Protein AF-0000000066503582 (afdb_homodimer)

InterPro domains:
  IPR000866 Alkyl hydroperoxide reductase subunit C/ Thiol specific antioxidant [PF00578] (6-127)
  IPR013766 Thioredoxin domain [PS51352] (4-152)
  IPR024706 Peroxiredoxin, AhpC-type [PIRSF000239] (3-151)
  IPR036249 Thioredoxin-like superfamily [SSF52833] (1-150)
  IPR050924 Thiol-specific peroxidase BCP/PrxQ [PTHR42801] (3-153)

Foldseek 3Di:
DDADDFFDQQDWDWFAWLVRDIDIPVVLLVVQAKEKEKEAFFAPDPVVLVVQLVCQVCVVVCVVVRHAYEYEFQDHSVSQVCRCVVNVRPHIYTHPNPCPVCVSNVQDDDVTGHIKIFIAGSNRGTRDIDGPVVVVCVCVVVVVVVVVVVVVVD/DDADDFFDQADWDWFAWLVRDIDIPVVLLVVQAKEKEKEAFDAPDPVVLVVQLVCQVCVVVCVVVRHAYEYEFQDHSVSQVCRCVVNVRPHIYTHPNPCPVCVSNVQDDDVTGHIKIFIAGSNRGTRDIDGPVVVVCVCVVVVVVVVVVVVVVD

Structure (mmCIF, N/CA/C/O backbone):
data_AF-0000000066503582-model_v1
#
loop_
_entity.id
_entity.type
_entity.pdbx_description
1 polymer 'thioredoxin-dependent peroxiredoxin'
#
loop_
_atom_site.group_PDB
_atom_site.id
_atom_site.type_symbol
_atom_site.label_atom_id
_atom_site.label_alt_id
_atom_site.label_comp_id
_atom_site.label_asym_id
_atom_site.label_entity_id
_atom_site.label_seq_id
_atom_site.pdbx_PDB_ins_code
_atom_site.Cartn_x
_atom_site.Cartn_y
_atom_site.Cartn_z
_atom_site.occupancy
_atom_site.B_iso_or_equiv
_atom_site.auth_seq_id
_atom_site.auth_comp_id
_atom_site.auth_asym_id
_atom_site.auth_atom_id
_atom_site.pdbx_PDB_model_num
ATOM 1 N N . MET A 1 1 ? 14.398 3.365 18.125 1 48.94 1 MET A N 1
ATOM 2 C CA . MET A 1 1 ? 13.305 4.219 18.578 1 48.94 1 MET A CA 1
ATOM 3 C C . MET A 1 1 ? 11.992 3.438 18.641 1 48.94 1 MET A C 1
ATOM 5 O O . MET A 1 1 ? 11.797 2.482 17.875 1 48.94 1 MET A O 1
ATOM 9 N N . THR A 1 2 ? 11.266 3.574 19.703 1 62.81 2 THR A N 1
ATOM 10 C CA . THR A 1 2 ? 10.078 2.762 19.938 1 62.81 2 THR A CA 1
ATOM 11 C C . THR A 1 2 ? 9.031 3.018 18.859 1 62.81 2 THR A C 1
ATOM 13 O O . THR A 1 2 ? 8.867 4.152 18.406 1 62.81 2 THR A O 1
ATOM 16 N N . LYS A 1 3 ? 8.438 2.025 18.344 1 85.56 3 LYS A N 1
ATOM 17 C CA . LYS A 1 3 ? 7.359 2.123 17.359 1 85.56 3 LYS A CA 1
ATOM 18 C C . LYS A 1 3 ? 6.156 2.863 17.938 1 85.56 3 LYS A C 1
ATOM 20 O O . LYS A 1 3 ? 5.66 2.518 19.016 1 85.56 3 LYS A O 1
ATOM 25 N N . LEU A 1 4 ? 5.871 3.928 17.359 1 93.75 4 LEU A N 1
ATOM 26 C CA . LEU A 1 4 ? 4.719 4.711 17.797 1 93.75 4 LEU A CA 1
ATOM 27 C C . LEU A 1 4 ? 3.438 3.893 17.688 1 93.75 4 LEU A C 1
ATOM 29 O O . LEU A 1 4 ? 3.256 3.131 16.734 1 93.75 4 LEU A O 1
ATOM 33 N N . LYS A 1 5 ? 2.582 4.012 18.75 1 92.31 5 LYS A N 1
ATOM 34 C CA . LYS A 1 5 ? 1.286 3.34 18.812 1 92.31 5 LYS A CA 1
ATOM 35 C C . LYS A 1 5 ? 0.172 4.324 19.141 1 92.31 5 LYS A C 1
ATOM 37 O O . LYS A 1 5 ? 0.437 5.422 19.641 1 92.31 5 LYS A O 1
ATOM 42 N N . VAL A 1 6 ? -1.017 3.969 18.812 1 94.56 6 VAL A N 1
ATOM 43 C CA . VAL A 1 6 ? -2.168 4.758 19.234 1 94.56 6 VAL A CA 1
ATOM 44 C C . VAL A 1 6 ? -2.143 4.934 20.75 1 94.56 6 VAL A C 1
ATOM 46 O O . VAL A 1 6 ? -1.858 3.986 21.484 1 94.56 6 VAL A O 1
ATOM 49 N N . GLY A 1 7 ? -2.307 6.047 21.125 1 95.25 7 GLY A N 1
ATOM 50 C CA . GLY A 1 7 ? -2.254 6.363 22.547 1 95.25 7 GLY A CA 1
ATOM 51 C C . GLY A 1 7 ? -0.955 7.027 22.953 1 95.25 7 GLY A C 1
ATOM 52 O O . GLY A 1 7 ? -0.878 7.637 24.031 1 95.25 7 GLY A O 1
ATOM 53 N N . ASN A 1 8 ? 0.055 6.906 22.203 1 97.62 8 ASN A N 1
ATOM 54 C CA . ASN A 1 8 ? 1.323 7.57 22.484 1 97.62 8 ASN A CA 1
ATOM 55 C C . ASN A 1 8 ? 1.229 9.078 22.266 1 97.62 8 ASN A C 1
ATOM 57 O O . ASN A 1 8 ? 0.386 9.547 21.5 1 97.62 8 ASN A O 1
ATOM 61 N N . ILE A 1 9 ? 2.09 9.789 22.984 1 97.38 9 ILE A N 1
ATOM 62 C CA . ILE A 1 9 ? 2.295 11.195 22.656 1 97.38 9 ILE A CA 1
ATOM 63 C C . ILE A 1 9 ? 3.057 11.312 21.344 1 97.38 9 ILE A C 1
ATOM 65 O O . ILE A 1 9 ? 4.094 10.672 21.156 1 97.38 9 ILE A O 1
ATOM 69 N N . ALA A 1 10 ? 2.52 12.039 20.422 1 97.62 10 ALA A N 1
ATOM 70 C CA . ALA A 1 10 ? 3.221 12.25 19.156 1 97.62 10 ALA A CA 1
ATOM 71 C C . ALA A 1 10 ? 4.508 13.047 19.375 1 97.62 10 ALA A C 1
ATOM 73 O O . ALA A 1 10 ? 4.516 14.047 20.094 1 97.62 10 ALA A O 1
ATOM 74 N N . PRO A 1 11 ? 5.562 12.617 18.75 1 97.38 11 PRO A N 1
ATOM 75 C CA . PRO A 1 11 ? 6.785 13.422 18.844 1 97.38 11 PRO A CA 1
ATOM 76 C C . PRO A 1 11 ? 6.605 14.836 18.281 1 97.38 11 PRO A C 1
ATOM 78 O O . PRO A 1 11 ? 5.988 15.016 17.234 1 97.38 11 PRO A O 1
ATOM 81 N N . ASP A 1 12 ? 7.137 15.734 19.016 1 96.25 12 ASP A N 1
ATOM 82 C CA . ASP A 1 12 ? 7.109 17.094 18.484 1 96.25 12 ASP A CA 1
ATOM 83 C C . ASP A 1 12 ? 8.023 17.234 17.266 1 96.25 12 ASP A C 1
ATOM 85 O O . ASP A 1 12 ? 9.023 16.516 17.156 1 96.25 12 ASP A O 1
ATOM 89 N N . PHE A 1 13 ? 7.617 18.109 16.359 1 96.19 13 PHE A N 1
ATOM 90 C CA . PHE A 1 13 ? 8.461 18.328 15.18 1 96.19 13 PHE A CA 1
ATOM 91 C C . PHE A 1 13 ? 8.461 19.797 14.781 1 96.19 13 PHE A C 1
ATOM 93 O O . PHE A 1 13 ? 7.617 20.578 15.234 1 96.19 13 PHE A O 1
ATOM 100 N N . GLU A 1 14 ? 9.484 20.156 14.125 1 95.56 14 GLU A N 1
ATOM 101 C CA . GLU A 1 14 ? 9.633 21.438 13.438 1 95.56 14 GLU A CA 1
ATOM 102 C C . GLU A 1 14 ? 10.18 21.25 12.023 1 95.56 14 GLU A C 1
ATOM 104 O O . GLU A 1 14 ? 11.18 20.547 11.828 1 95.56 14 GLU A O 1
ATOM 109 N N . ALA A 1 15 ? 9.453 21.828 11.023 1 96.06 15 ALA A N 1
ATOM 110 C CA . ALA A 1 15 ? 9.883 21.703 9.633 1 96.06 15 ALA A CA 1
ATOM 111 C C . ALA A 1 15 ? 9.383 22.875 8.797 1 96.06 15 ALA A C 1
ATOM 113 O O . ALA A 1 15 ? 8.406 23.531 9.164 1 96.06 15 ALA A O 1
ATOM 114 N N . LYS A 1 16 ? 10.102 23.125 7.742 1 96 16 LYS A N 1
ATOM 115 C CA . LYS A 1 16 ? 9.664 24.156 6.816 1 96 16 LYS A CA 1
ATOM 116 C C . LYS A 1 16 ? 8.688 23.609 5.781 1 96 16 LYS A C 1
ATOM 118 O O . LYS A 1 16 ? 8.859 22.484 5.305 1 96 16 LYS A O 1
ATOM 123 N N . ASN A 1 17 ? 7.625 24.422 5.52 1 96.44 17 ASN A N 1
ATOM 124 C CA . ASN A 1 17 ? 6.82 24.062 4.359 1 96.44 17 ASN A CA 1
ATOM 125 C C . ASN A 1 17 ? 7.379 24.672 3.076 1 96.44 17 ASN A C 1
ATOM 127 O O . ASN A 1 17 ? 8.445 25.297 3.092 1 96.44 17 ASN A O 1
ATOM 131 N N . TYR A 1 18 ? 6.703 24.406 2.014 1 93.56 18 TYR A N 1
ATOM 132 C CA . TYR A 1 18 ? 7.219 24.766 0.699 1 93.56 18 TYR A CA 1
ATOM 133 C C . TYR A 1 18 ? 7.219 26.281 0.514 1 93.56 18 TYR A C 1
ATOM 135 O O . TYR A 1 18 ? 7.832 26.797 -0.424 1 93.56 18 TYR A O 1
ATOM 143 N N . LEU A 1 19 ? 6.625 27.031 1.418 1 93.94 19 LEU A N 1
ATOM 144 C CA . LEU A 1 19 ? 6.617 28.5 1.386 1 93.94 19 LEU A CA 1
ATOM 145 C C . LEU A 1 19 ? 7.703 29.062 2.295 1 93.94 19 LEU A C 1
ATOM 147 O O . LEU A 1 19 ? 7.832 30.281 2.424 1 93.94 19 LEU A O 1
ATOM 151 N N . GLY A 1 20 ? 8.391 28.203 2.932 1 93.75 20 GLY A N 1
ATOM 152 C CA . GLY A 1 20 ? 9.461 28.641 3.816 1 93.75 20 GLY A CA 1
ATOM 153 C C . GLY A 1 20 ? 8.992 28.922 5.23 1 93.75 20 GLY A C 1
ATOM 154 O O . GLY A 1 20 ? 9.766 29.375 6.066 1 93.75 20 GLY A O 1
ATOM 155 N N . GLN A 1 21 ? 7.785 28.703 5.496 1 95.81 21 GLN A N 1
ATOM 156 C CA . GLN A 1 21 ? 7.234 28.906 6.828 1 95.81 21 GLN A CA 1
ATOM 157 C C . GLN A 1 21 ? 7.543 27.734 7.746 1 95.81 21 GLN A C 1
ATOM 159 O O . GLN A 1 21 ? 7.504 26.578 7.316 1 95.81 21 GLN A O 1
ATOM 164 N N . THR A 1 22 ? 7.867 28.031 9 1 96.75 22 THR A N 1
ATOM 165 C CA . THR A 1 22 ? 8.109 27 10 1 96.75 22 THR A CA 1
ATOM 166 C C . THR A 1 22 ? 6.789 26.438 10.531 1 96.75 22 THR A C 1
ATOM 168 O O . THR A 1 22 ? 5.906 27.203 10.93 1 96.75 22 THR A O 1
ATOM 171 N N . VAL A 1 23 ? 6.621 25.188 10.453 1 97.06 23 VAL A N 1
ATOM 172 C CA . VAL A 1 23 ? 5.449 24.5 10.977 1 97.06 23 VAL A CA 1
ATOM 173 C C . VAL A 1 23 ? 5.863 23.578 12.133 1 97.06 23 VAL A C 1
ATOM 175 O O . VAL A 1 23 ? 6.879 22.891 12.047 1 97.06 23 VAL A O 1
ATOM 178 N N . THR A 1 24 ? 5.113 23.594 13.258 1 97.69 24 THR A N 1
ATOM 179 C CA . THR 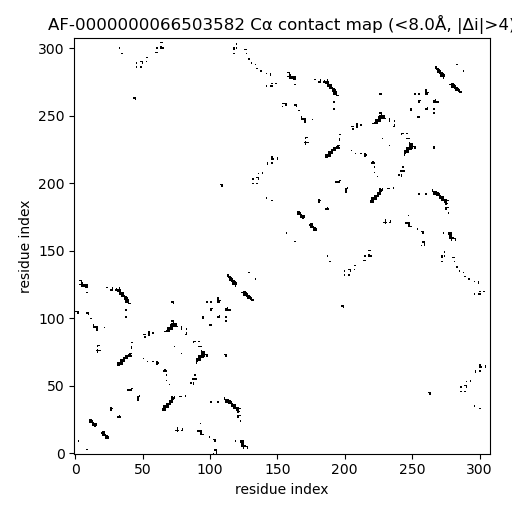A 1 24 ? 5.379 22.766 14.422 1 97.69 24 THR A CA 1
ATOM 180 C C . THR A 1 24 ? 4.102 22.062 14.898 1 97.69 24 THR A C 1
ATOM 182 O O . THR A 1 24 ? 3 22.578 14.688 1 97.69 24 THR A O 1
ATOM 185 N N . LEU A 1 25 ? 4.289 20.906 15.523 1 97.94 25 LEU A N 1
ATOM 186 C CA . LEU A 1 25 ? 3.133 20.25 16.141 1 97.94 25 LEU A CA 1
ATOM 187 C C . LEU A 1 25 ? 2.535 21.125 17.234 1 97.94 25 LEU A C 1
ATOM 189 O O . LEU A 1 25 ? 1.318 21.141 17.422 1 97.94 25 LEU A O 1
ATOM 193 N N . LYS A 1 26 ? 3.354 21.797 17.922 1 97.19 26 LYS A N 1
ATOM 194 C CA . LYS A 1 26 ? 2.957 22.641 19.047 1 97.19 26 LYS A CA 1
ATOM 195 C C . LYS A 1 26 ? 1.907 23.672 18.625 1 97.19 26 LYS A C 1
ATOM 197 O O . LYS A 1 26 ? 0.982 23.969 19.375 1 97.19 26 LYS A O 1
ATOM 202 N N . GLU A 1 27 ? 2.061 24.234 17.484 1 97.06 27 GLU A N 1
ATOM 203 C CA . GLU A 1 27 ? 1.124 25.25 17 1 97.06 27 GLU A CA 1
ATOM 204 C C . GLU A 1 27 ? -0.29 24.688 16.906 1 97.06 27 GLU A C 1
ATOM 206 O O . GLU A 1 27 ? -1.265 25.391 17.188 1 97.06 27 GLU A O 1
ATOM 211 N N . PHE A 1 28 ? -0.415 23.469 16.531 1 97.19 28 PHE A N 1
ATOM 212 C CA . PHE A 1 28 ? -1.728 22.844 16.375 1 97.19 28 PHE A CA 1
ATOM 213 C C . PHE A 1 28 ? -2.305 22.484 17.75 1 97.19 28 PHE A C 1
ATOM 215 O O . PHE A 1 28 ? -3.512 22.609 17.969 1 97.19 28 PHE A O 1
ATOM 222 N N . LYS A 1 29 ? -1.463 22.094 18.625 1 96.19 29 LYS A N 1
ATOM 223 C CA . LYS A 1 29 ? -1.907 21.828 20 1 96.19 29 LYS A CA 1
ATOM 224 C C . LYS A 1 29 ? -2.463 23.078 20.656 1 96.19 29 LYS A C 1
ATOM 226 O O . LYS A 1 29 ? -3.504 23.047 21.312 1 96.19 29 LYS A O 1
ATOM 231 N N . GLU A 1 30 ? -1.771 24.078 20.438 1 96.44 30 GLU A N 1
ATOM 232 C CA . GLU A 1 30 ? -2.186 25.359 21.016 1 96.44 30 GLU A CA 1
ATOM 233 C C . GLU A 1 30 ? -3.533 25.797 20.453 1 96.44 30 GLU A C 1
ATOM 235 O O . GLU A 1 30 ? -4.32 26.438 21.156 1 96.44 30 GLU A O 1
ATOM 240 N N . LYS A 1 31 ? -3.791 25.453 19.266 1 96.75 31 LYS A N 1
ATOM 241 C CA . LYS A 1 31 ? -5.055 25.797 18.625 1 96.75 31 LYS A CA 1
ATOM 242 C C . LYS A 1 31 ? -6.109 24.719 18.875 1 96.75 31 LYS A C 1
ATOM 244 O O . LYS A 1 31 ? -7.223 24.812 18.344 1 96.75 31 LYS A O 1
ATOM 249 N N . SER A 1 32 ? -5.738 23.703 19.609 1 96.06 32 SER A N 1
ATOM 250 C CA . SER A 1 32 ? -6.613 22.547 19.844 1 96.06 32 SER A CA 1
ATOM 251 C C . SER A 1 32 ? -7.121 21.984 18.516 1 96.06 32 SER A C 1
ATOM 253 O O . SER A 1 32 ? -8.312 21.703 18.375 1 96.06 32 SER A O 1
ATOM 255 N N . GLN A 1 33 ? -6.238 21.875 17.609 1 97 33 GLN A N 1
ATOM 256 C CA . GLN A 1 33 ? -6.574 21.406 16.281 1 97 33 GLN A CA 1
ATOM 257 C C . GLN A 1 33 ? -5.941 20.047 15.984 1 97 33 GLN A C 1
ATOM 259 O O . GLN A 1 33 ? -4.715 19.922 15.953 1 97 33 GLN A O 1
ATOM 264 N N . PRO A 1 34 ? -6.77 19 15.789 1 97.88 34 PRO A N 1
ATOM 265 C CA . PRO A 1 34 ? -6.199 17.719 15.328 1 97.88 34 PRO A CA 1
ATOM 266 C C . PRO A 1 34 ? -5.539 17.828 13.953 1 97.88 34 PRO A C 1
ATOM 268 O O . PRO A 1 34 ? -5.887 18.719 13.172 1 97.88 34 PRO A O 1
ATOM 271 N N . ILE A 1 35 ? -4.609 16.891 13.75 1 98.12 35 ILE A N 1
ATOM 272 C CA . ILE A 1 35 ? -3.994 16.922 12.43 1 98.12 35 ILE A CA 1
ATOM 273 C C . ILE A 1 35 ? -3.895 15.508 11.875 1 98.12 35 ILE A C 1
ATOM 275 O O . ILE A 1 35 ? -3.803 14.547 12.633 1 98.12 35 ILE A O 1
ATOM 279 N N . VAL A 1 36 ? -4.031 15.406 10.602 1 98.5 36 VAL A N 1
ATOM 280 C CA . VAL A 1 36 ? -3.619 14.242 9.828 1 98.5 36 VAL A CA 1
ATOM 281 C C . VAL A 1 36 ? -2.244 14.484 9.211 1 98.5 36 VAL A C 1
ATOM 283 O O . VAL A 1 36 ? -2.084 15.367 8.367 1 98.5 36 VAL A O 1
ATOM 286 N N . LEU A 1 37 ? -1.278 13.766 9.711 1 98.5 37 LEU A N 1
ATOM 287 C CA . LEU A 1 37 ? 0.103 13.844 9.25 1 98.5 37 LEU A CA 1
ATOM 288 C C . LEU A 1 37 ? 0.464 12.625 8.406 1 98.5 37 LEU A C 1
ATOM 290 O O . LEU A 1 37 ? 0.629 11.531 8.938 1 98.5 37 LEU A O 1
ATOM 294 N N . TYR A 1 38 ? 0.578 12.867 7.094 1 97.44 38 TYR A N 1
ATOM 295 C CA . TYR A 1 38 ? 0.829 11.688 6.266 1 97.44 38 TYR A CA 1
ATOM 296 C C . TYR A 1 38 ? 2.182 11.789 5.57 1 97.44 38 TYR A C 1
ATOM 298 O O . TYR A 1 38 ? 2.518 12.828 5 1 97.44 38 TYR A O 1
ATOM 306 N N . PHE A 1 39 ? 2.943 10.75 5.703 1 95.44 39 PHE A N 1
ATOM 307 C CA . PHE A 1 39 ? 4.246 10.602 5.062 1 95.44 39 PHE A CA 1
ATOM 308 C C . PHE A 1 39 ? 4.121 9.836 3.748 1 95.44 39 PHE A C 1
ATOM 310 O O . PHE A 1 39 ? 3.393 8.852 3.666 1 95.44 39 PHE A O 1
ATOM 317 N N . TYR A 1 40 ? 4.789 10.352 2.734 1 91.81 40 TYR A N 1
ATOM 318 C CA . TYR A 1 40 ? 4.781 9.688 1.436 1 91.81 40 TYR A CA 1
ATOM 319 C C . TYR A 1 40 ? 6.133 9.812 0.749 1 91.81 40 TYR A C 1
ATOM 321 O O . TYR A 1 40 ? 6.902 10.734 1.041 1 91.81 40 TYR A O 1
ATOM 329 N N . PRO A 1 41 ? 6.445 8.961 -0.215 1 89.12 41 PRO A N 1
ATOM 330 C CA . PRO A 1 41 ? 7.816 8.867 -0.715 1 89.12 41 PRO A CA 1
ATOM 331 C C . PRO A 1 41 ? 8.203 10.039 -1.61 1 89.12 41 PRO A C 1
ATOM 333 O O . PRO A 1 41 ? 9.297 10.602 -1.468 1 89.12 41 PRO A O 1
ATOM 336 N N . LYS A 1 42 ? 7.309 10.383 -2.52 1 90.56 42 LYS A N 1
ATOM 337 C CA . LYS A 1 42 ? 7.812 11.266 -3.57 1 90.56 42 LYS A CA 1
ATOM 338 C C . LYS A 1 42 ? 6.672 12.016 -4.25 1 90.56 42 LYS A C 1
ATOM 340 O O . LYS A 1 42 ? 5.648 11.422 -4.594 1 90.56 42 LYS A O 1
ATOM 345 N N . ASP A 1 43 ? 6.984 13.25 -4.523 1 93.62 43 ASP A N 1
ATOM 346 C CA . ASP A 1 43 ? 6.059 14.055 -5.316 1 93.62 43 ASP A CA 1
ATOM 347 C C . ASP A 1 43 ? 5.934 13.5 -6.734 1 93.62 43 ASP A C 1
ATOM 349 O O . ASP A 1 43 ? 6.891 12.945 -7.281 1 93.62 43 ASP A O 1
ATOM 353 N N . ASN A 1 44 ? 4.668 13.625 -7.273 1 90.44 44 ASN A N 1
ATOM 354 C CA . ASN A 1 44 ? 4.367 13.359 -8.672 1 90.44 44 ASN A CA 1
ATOM 355 C C . ASN A 1 44 ? 4.508 11.875 -9 1 90.44 44 ASN A C 1
ATOM 357 O O . ASN A 1 44 ? 4.551 11.492 -10.172 1 90.44 44 ASN A O 1
ATOM 361 N N . SER A 1 45 ? 4.699 11.094 -7.906 1 81.75 45 SER A N 1
ATOM 362 C CA . SER A 1 45 ? 4.543 9.664 -8.133 1 81.75 45 SER A CA 1
ATOM 363 C C . SER A 1 45 ? 3.072 9.266 -8.172 1 81.75 45 SER A C 1
ATOM 365 O O . SER A 1 45 ? 2.236 9.883 -7.512 1 81.75 45 SER A O 1
ATOM 367 N N . PRO A 1 46 ? 2.779 8.281 -8.969 1 81.88 46 PRO A N 1
ATOM 368 C CA . PRO A 1 46 ? 1.371 7.977 -9.234 1 81.88 46 PRO A CA 1
ATOM 369 C C . PRO A 1 46 ? 0.575 7.711 -7.957 1 81.88 46 PRO A C 1
ATOM 371 O O . PRO A 1 46 ? -0.494 8.297 -7.758 1 81.88 46 PRO A O 1
ATOM 374 N N . VAL A 1 47 ? 1.063 6.883 -7.066 1 81.81 47 VAL A N 1
ATOM 375 C CA . VAL A 1 47 ? 0.323 6.5 -5.867 1 81.81 47 VAL A CA 1
ATOM 376 C C . VAL A 1 47 ? 0.264 7.676 -4.895 1 81.81 47 VAL A C 1
ATOM 378 O O . VAL A 1 47 ? -0.776 7.934 -4.285 1 81.81 47 VAL A O 1
ATOM 381 N N . CYS A 1 48 ? 1.386 8.383 -4.812 1 89.88 48 CYS A N 1
ATOM 382 C CA . CYS A 1 48 ? 1.418 9.531 -3.918 1 89.88 48 CYS A CA 1
ATOM 383 C C . CYS A 1 48 ? 0.48 10.633 -4.41 1 89.88 48 CYS A C 1
ATOM 385 O O . CYS A 1 48 ? -0.153 11.32 -3.605 1 89.88 48 CYS A O 1
ATOM 387 N N . THR A 1 49 ? 0.46 10.781 -5.727 1 91.38 49 THR A N 1
ATOM 388 C CA . THR A 1 49 ? -0.457 11.734 -6.332 1 91.38 49 THR A CA 1
ATOM 389 C C . THR A 1 49 ? -1.905 11.367 -6.031 1 91.38 49 THR A C 1
ATOM 391 O O . THR A 1 49 ? -2.689 12.211 -5.598 1 91.38 49 THR A O 1
ATOM 394 N N . LYS A 1 50 ? -2.211 10.148 -6.164 1 88 50 LYS A N 1
ATOM 395 C CA . LYS A 1 50 ? -3.574 9.695 -5.898 1 88 50 LYS A CA 1
ATOM 396 C C . LYS A 1 50 ? -3.953 9.914 -4.438 1 88 50 LYS A C 1
ATOM 398 O O . LYS A 1 50 ? -5.066 10.352 -4.137 1 88 50 LYS A O 1
ATOM 403 N N . GLU A 1 51 ? -3.053 9.562 -3.59 1 92.19 51 GLU A N 1
ATOM 404 C CA . GLU A 1 51 ? -3.275 9.75 -2.16 1 92.19 51 GLU A CA 1
ATOM 405 C C . GLU A 1 51 ? -3.516 11.227 -1.833 1 92.19 51 GLU A C 1
ATOM 407 O O . GLU A 1 51 ? -4.5 11.57 -1.174 1 92.19 51 GLU A O 1
ATOM 412 N N . SER A 1 52 ? -2.645 12.078 -2.312 1 96.38 52 SER A N 1
ATOM 413 C CA . SER A 1 52 ? -2.758 13.508 -2.039 1 96.38 52 SER A CA 1
ATOM 414 C C . SER A 1 52 ? -4.039 14.086 -2.633 1 96.38 52 SER A C 1
ATOM 416 O O . SER A 1 52 ? -4.699 14.922 -2.008 1 96.38 52 SER A O 1
ATOM 418 N N . CYS A 1 53 ? -4.418 13.602 -3.771 1 96.12 53 CYS A N 1
ATOM 419 C CA . CYS A 1 53 ? -5.645 14.078 -4.402 1 96.12 53 CYS A CA 1
ATOM 420 C C . CYS A 1 53 ? -6.871 13.602 -3.637 1 96.12 53 CYS A C 1
ATOM 422 O O . CYS A 1 53 ? -7.875 14.312 -3.559 1 96.12 53 CYS A O 1
ATOM 424 N N . GLU A 1 54 ? -6.793 12.438 -3.105 1 94.31 54 GLU A N 1
ATOM 425 C CA . GLU A 1 54 ? -7.898 11.969 -2.275 1 94.31 54 GLU A CA 1
ATOM 426 C C . GLU A 1 54 ? -8.055 12.828 -1.024 1 94.31 54 GLU A C 1
ATOM 428 O O . GLU A 1 54 ? -9.172 13.141 -0.611 1 94.31 54 GLU A O 1
ATOM 433 N N . PHE A 1 55 ? -6.914 13.172 -0.359 1 97.06 55 PHE A N 1
ATOM 434 C CA . PHE A 1 55 ? -6.969 14.117 0.745 1 97.06 55 PHE A CA 1
ATOM 435 C C . PHE A 1 55 ? -7.559 15.445 0.286 1 97.06 55 PHE A C 1
ATOM 437 O O . PHE A 1 55 ? -8.367 16.047 0.994 1 97.06 55 PHE A O 1
ATOM 444 N N . ARG A 1 56 ? -7.109 15.906 -0.905 1 97.19 56 ARG A N 1
ATOM 445 C CA . ARG A 1 56 ? -7.648 17.141 -1.475 1 97.19 56 ARG A CA 1
ATOM 446 C C . ARG A 1 56 ? -9.164 17.047 -1.632 1 97.19 56 ARG A C 1
ATOM 448 O O . ARG A 1 56 ? -9.891 17.953 -1.21 1 97.19 56 ARG A O 1
ATOM 455 N N . ASP A 1 57 ? -9.648 15.953 -2.186 1 97.44 57 ASP A N 1
ATOM 456 C CA . ASP A 1 57 ? -11.055 15.789 -2.529 1 97.44 57 ASP A CA 1
ATOM 457 C C . ASP A 1 57 ? -11.922 15.734 -1.274 1 97.44 57 ASP A C 1
ATOM 459 O O . ASP A 1 57 ? -13.109 16.047 -1.322 1 97.44 57 ASP A O 1
ATOM 463 N N . LYS A 1 58 ? -11.336 15.438 -0.13 1 96.5 58 LYS A N 1
ATOM 464 C CA . LYS A 1 58 ? -12.078 15.328 1.119 1 96.5 58 LYS A CA 1
ATOM 465 C C . LYS A 1 58 ? -11.656 16.406 2.111 1 96.5 58 LYS A C 1
ATOM 467 O O . LYS A 1 58 ? -12.039 16.375 3.281 1 96.5 58 LYS A O 1
ATOM 472 N N . TYR A 1 59 ? -10.891 17.297 1.672 1 97.88 59 TYR A N 1
ATOM 473 C CA . TYR A 1 59 ? -10.258 18.266 2.555 1 97.88 59 TYR A CA 1
ATOM 474 C C . TYR A 1 59 ? -11.305 19.078 3.324 1 97.88 59 TYR A C 1
ATOM 476 O O . TYR A 1 59 ? -11.148 19.328 4.52 1 97.88 59 TYR A O 1
ATOM 484 N N . GLN A 1 60 ? -12.344 19.484 2.656 1 97.38 60 GLN A N 1
ATOM 485 C CA . GLN A 1 60 ? -13.375 20.297 3.301 1 97.38 60 GLN A CA 1
ATOM 486 C C . GLN A 1 60 ? -14.008 19.562 4.473 1 97.38 60 GLN A C 1
ATOM 488 O O . GLN A 1 60 ? -14.359 20.172 5.484 1 97.38 60 GLN A O 1
ATOM 493 N N . LYS A 1 61 ? -14.141 18.266 4.344 1 96.44 61 LYS A N 1
ATOM 494 C CA . LYS A 1 61 ? -14.695 17.469 5.441 1 96.44 61 LYS A CA 1
ATOM 495 C C . LYS A 1 61 ? -13.75 17.469 6.641 1 96.44 61 LYS A C 1
ATOM 497 O O . LYS A 1 61 ? -14.195 17.5 7.789 1 96.44 61 LYS A O 1
ATOM 502 N N . PHE A 1 62 ? -12.461 17.375 6.391 1 96.94 62 PHE A N 1
ATOM 503 C CA . PHE A 1 62 ? -11.477 17.438 7.469 1 96.94 62 PHE A CA 1
ATOM 504 C C . PHE A 1 62 ? -11.539 18.781 8.172 1 96.94 62 PHE A C 1
ATOM 506 O O . PHE A 1 62 ? -11.531 18.859 9.406 1 96.94 62 PHE A O 1
ATOM 513 N N . ILE A 1 63 ? -11.68 19.859 7.367 1 97.12 63 ILE A N 1
ATOM 514 C CA . ILE A 1 63 ? -11.727 21.203 7.91 1 97.12 63 ILE A CA 1
ATOM 515 C C . ILE A 1 63 ? -13.008 21.375 8.734 1 97.12 63 ILE A C 1
ATOM 517 O O . ILE A 1 63 ? -12.969 21.938 9.836 1 97.12 63 ILE A O 1
ATOM 521 N N . GLU A 1 64 ? -14.07 20.875 8.203 1 96.56 64 GLU A N 1
ATOM 522 C CA . GLU A 1 64 ? -15.344 20.984 8.914 1 96.56 64 GLU A CA 1
AT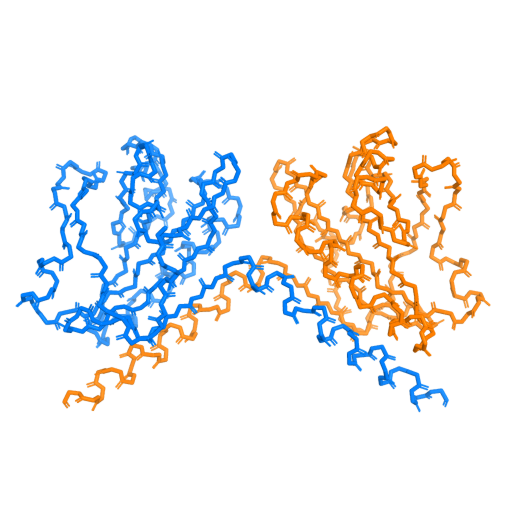OM 523 C C . GLU A 1 64 ? -15.312 20.219 10.234 1 96.56 64 GLU A C 1
ATOM 525 O O . GLU A 1 64 ? -15.961 20.609 11.203 1 96.56 64 GLU A O 1
ATOM 530 N N . ALA A 1 65 ? -14.523 19.25 10.258 1 95.06 65 ALA A N 1
ATOM 531 C CA . ALA A 1 65 ? -14.391 18.453 11.477 1 95.06 65 ALA A CA 1
ATOM 532 C C . ALA A 1 65 ? -13.344 19.047 12.406 1 95.06 65 ALA A C 1
ATOM 534 O O . ALA A 1 65 ? -13.133 18.547 13.516 1 95.06 65 ALA A O 1
ATOM 535 N N . GLY A 1 66 ? -12.664 20.047 11.938 1 96.12 66 GLY A N 1
ATOM 536 C CA . GLY A 1 66 ? -11.758 20.797 12.789 1 96.12 66 GLY A CA 1
ATOM 537 C C . GLY A 1 66 ? -10.312 20.359 12.648 1 96.12 66 GLY A C 1
ATOM 538 O O . GLY A 1 66 ? -9.477 20.703 13.484 1 96.12 66 GLY A O 1
ATOM 539 N N . ALA A 1 67 ? -9.992 19.594 11.672 1 97.88 67 ALA A N 1
ATOM 540 C CA . ALA A 1 67 ? -8.648 19.031 11.547 1 97.88 67 ALA A CA 1
ATOM 541 C C . ALA A 1 67 ? -7.895 19.672 10.375 1 97.88 67 ALA A C 1
ATOM 543 O O . ALA A 1 67 ? -8.516 20.156 9.43 1 97.88 67 ALA A O 1
ATOM 544 N N . GLU A 1 68 ? -6.609 19.656 10.469 1 97.94 68 GLU A N 1
ATOM 545 C CA . GLU A 1 68 ? -5.734 20.016 9.352 1 97.94 68 GLU A CA 1
ATOM 546 C C . GLU A 1 68 ? -5.094 18.766 8.742 1 97.94 68 GLU A C 1
ATOM 548 O O . GLU A 1 68 ? -4.934 17.75 9.422 1 97.94 68 GLU A O 1
ATOM 553 N N . VAL A 1 69 ? -4.766 18.844 7.496 1 98.5 69 VAL A N 1
ATOM 554 C CA . VAL A 1 69 ? -4.035 17.797 6.785 1 98.5 69 VAL A CA 1
ATOM 555 C C . VAL A 1 69 ? -2.654 18.312 6.383 1 98.5 69 VAL A C 1
ATOM 557 O O . VAL A 1 69 ? -2.529 19.422 5.844 1 98.5 69 VAL A O 1
ATOM 560 N N . ILE A 1 70 ? -1.624 17.5 6.703 1 98.56 70 ILE A N 1
ATOM 561 C CA . ILE A 1 70 ? -0.247 17.891 6.41 1 98.56 70 ILE A CA 1
ATOM 562 C C . ILE A 1 70 ? 0.487 16.719 5.762 1 98.56 70 ILE A C 1
ATOM 564 O O . ILE A 1 70 ? 0.552 15.625 6.328 1 98.56 70 ILE A O 1
ATOM 568 N N . GLY A 1 71 ? 1.084 17.016 4.59 1 98.19 71 GLY A N 1
ATOM 569 C CA . GLY A 1 71 ? 1.915 16 3.949 1 98.19 71 GLY A CA 1
ATOM 570 C C . GLY A 1 71 ? 3.396 16.188 4.215 1 98.19 71 GLY A C 1
ATOM 571 O O . GLY A 1 71 ? 3.859 17.328 4.391 1 98.19 71 GLY A O 1
ATOM 572 N N . VAL A 1 72 ? 4.098 15.047 4.246 1 97.62 72 VAL A N 1
ATOM 573 C CA . VAL A 1 72 ? 5.531 15.094 4.508 1 97.62 72 VAL A CA 1
ATOM 574 C C . VAL A 1 72 ? 6.266 14.188 3.518 1 97.62 72 VAL A C 1
ATOM 576 O O . VAL A 1 72 ? 5.918 13.016 3.363 1 97.62 72 VAL A O 1
ATOM 579 N N . SER A 1 73 ? 7.207 14.719 2.844 1 95.81 73 SER A N 1
ATOM 580 C CA . SER A 1 73 ? 8.164 13.922 2.086 1 95.81 73 SER A CA 1
ATOM 581 C C . SER A 1 73 ? 9.547 14.57 2.08 1 95.81 73 SER A C 1
ATOM 583 O O . SER A 1 73 ? 9.719 15.688 2.576 1 95.81 73 SER A O 1
ATOM 585 N N . SER A 1 74 ? 10.516 13.844 1.518 1 94 74 SER A N 1
ATOM 586 C CA . SER A 1 74 ? 11.883 14.352 1.505 1 94 74 SER A CA 1
ATOM 587 C C . SER A 1 74 ? 12.109 15.305 0.339 1 94 74 SER A C 1
ATOM 589 O O . SER A 1 74 ? 13.195 15.867 0.186 1 94 74 SER A O 1
ATOM 591 N N . ASP A 1 75 ? 11.094 15.531 -0.456 1 94.56 75 ASP A N 1
ATOM 592 C CA . ASP A 1 75 ? 11.211 16.422 -1.611 1 94.56 75 ASP A CA 1
ATOM 593 C C . ASP A 1 75 ? 11.516 17.844 -1.177 1 94.56 75 ASP A C 1
ATOM 595 O O . ASP A 1 75 ? 11.242 18.234 -0.038 1 94.56 75 ASP A O 1
ATOM 599 N N . GLY A 1 76 ? 12.133 18.609 -2.064 1 95.19 76 GLY A N 1
ATOM 600 C CA . GLY A 1 76 ? 12.477 19.984 -1.771 1 95.19 76 GLY A CA 1
ATOM 601 C C . GLY A 1 76 ? 11.312 20.938 -1.954 1 95.19 76 GLY A C 1
ATOM 602 O O . GLY A 1 76 ? 10.234 20.531 -2.389 1 95.19 76 GLY A O 1
ATOM 603 N N . GLU A 1 77 ? 11.578 22.172 -1.605 1 95.69 77 GLU A N 1
ATOM 604 C CA . GLU A 1 77 ? 10.547 23.203 -1.649 1 95.69 77 GLU A CA 1
ATOM 605 C C . GLU A 1 77 ? 10.008 23.375 -3.062 1 95.69 77 GLU A C 1
ATOM 607 O O . GLU A 1 77 ? 8.797 23.5 -3.256 1 95.69 77 GLU A O 1
ATOM 612 N N . ASP A 1 78 ? 10.883 23.375 -4.023 1 96.19 78 ASP A N 1
ATOM 613 C CA . ASP A 1 78 ? 10.453 23.578 -5.402 1 96.19 78 ASP A CA 1
ATOM 614 C C . ASP A 1 78 ? 9.555 22.438 -5.867 1 96.19 78 ASP A C 1
ATOM 616 O O . ASP A 1 78 ? 8.555 22.656 -6.559 1 96.19 78 ASP A O 1
ATOM 620 N N . SER A 1 79 ? 9.914 21.266 -5.531 1 97.19 79 SER A N 1
ATOM 621 C CA . SER A 1 79 ? 9.109 20.094 -5.895 1 97.19 79 SER A CA 1
ATOM 622 C C . SER A 1 79 ? 7.73 20.156 -5.242 1 97.19 79 SER A C 1
ATOM 624 O O . SER A 1 79 ? 6.715 19.938 -5.902 1 97.19 79 SER A O 1
ATOM 626 N N . HIS A 1 80 ? 7.695 20.5 -3.973 1 98.12 80 HIS A N 1
ATOM 627 C CA . HIS A 1 80 ? 6.43 20.641 -3.266 1 98.12 80 HIS A CA 1
ATOM 628 C C . HIS A 1 80 ? 5.551 21.719 -3.908 1 98.12 80 HIS A C 1
ATOM 630 O O . HIS A 1 80 ? 4.352 21.5 -4.098 1 98.12 80 HIS A O 1
ATOM 636 N N . LYS A 1 81 ? 6.168 22.844 -4.207 1 97.12 81 LYS A N 1
ATOM 637 C CA . LYS A 1 81 ? 5.414 23.922 -4.84 1 97.12 81 LYS A CA 1
ATOM 638 C C . LYS A 1 81 ? 4.781 23.453 -6.148 1 97.12 81 LYS A C 1
ATOM 640 O O . LYS A 1 81 ? 3.607 23.734 -6.41 1 97.12 81 LYS A O 1
ATOM 645 N N . SER A 1 82 ? 5.547 22.797 -6.922 1 97.88 82 SER A N 1
ATOM 646 C CA . SER A 1 82 ? 5.062 22.266 -8.195 1 97.88 82 SER A CA 1
ATOM 647 C C . SER A 1 82 ? 3.941 21.25 -7.98 1 97.88 82 SER A C 1
ATOM 649 O O . SER A 1 82 ? 2.93 21.281 -8.68 1 97.88 82 SER A O 1
ATOM 651 N N . PHE A 1 83 ? 4.125 20.359 -7.082 1 98.12 83 PHE A N 1
ATOM 652 C CA . PHE A 1 83 ? 3.15 19.312 -6.773 1 98.12 83 PHE A CA 1
ATOM 653 C C . PHE A 1 83 ? 1.84 19.938 -6.289 1 98.12 83 PHE A C 1
ATOM 655 O O . PHE A 1 83 ? 0.766 19.578 -6.781 1 98.12 83 PHE A O 1
ATOM 662 N N . VAL A 1 84 ? 1.906 20.906 -5.379 1 98.31 84 VAL A N 1
ATOM 663 C CA . VAL A 1 84 ? 0.748 21.609 -4.82 1 98.31 84 VAL A CA 1
ATOM 664 C C . VAL A 1 84 ? 0.007 22.344 -5.926 1 98.31 84 VAL A C 1
ATOM 666 O O . VAL A 1 84 ? -1.219 22.266 -6.027 1 98.31 84 VAL A O 1
ATOM 669 N N . SER A 1 85 ? 0.766 23.062 -6.738 1 97.88 85 SER A N 1
ATOM 670 C CA . SER A 1 85 ? 0.172 23.844 -7.816 1 97.88 85 SER A CA 1
ATOM 671 C C . SER A 1 85 ? -0.47 22.938 -8.867 1 97.88 85 SER A C 1
ATOM 673 O O . SER A 1 85 ? -1.605 23.188 -9.281 1 97.88 85 SER A O 1
ATOM 675 N N . LYS A 1 86 ? 0.206 21.969 -9.227 1 98.06 86 LYS A N 1
ATOM 676 C CA . LYS A 1 86 ? -0.237 21.078 -10.297 1 98.06 86 LYS A CA 1
ATOM 677 C C . LYS A 1 86 ? -1.563 20.406 -9.938 1 98.06 86 LYS A C 1
ATOM 679 O O . LYS A 1 86 ? -2.42 20.219 -10.805 1 98.06 86 LYS A O 1
ATOM 684 N N . TYR A 1 87 ? -1.702 20.094 -8.695 1 98.19 87 TYR A N 1
ATOM 685 C CA . TYR A 1 87 ? -2.875 19.312 -8.32 1 98.19 87 TYR A CA 1
ATOM 686 C C . TYR A 1 87 ? -3.793 20.109 -7.402 1 98.19 87 TYR A C 1
ATOM 688 O O . TYR A 1 87 ? -4.738 19.562 -6.832 1 98.19 87 TYR A O 1
ATOM 696 N N . SER A 1 88 ? -3.516 21.406 -7.234 1 98.44 88 SER A N 1
ATOM 697 C CA . SER A 1 88 ? -4.34 22.312 -6.441 1 98.44 88 SER A CA 1
ATOM 698 C C . SER A 1 88 ? -4.578 21.75 -5.039 1 98.44 88 SER A C 1
ATOM 700 O O . SER A 1 88 ? -5.719 21.688 -4.582 1 98.44 88 SER A O 1
ATOM 702 N N . LEU A 1 89 ? -3.531 21.328 -4.414 1 98.44 89 LEU A N 1
ATOM 703 C CA . LEU A 1 89 ? -3.664 20.812 -3.055 1 98.44 89 LEU A CA 1
ATOM 704 C C . LEU A 1 89 ? -3.93 21.953 -2.07 1 98.44 89 LEU A C 1
ATOM 706 O O . LEU A 1 89 ? -3.172 22.922 -2.016 1 98.44 89 LEU A O 1
ATOM 710 N N . PRO A 1 90 ? -4.969 21.859 -1.261 1 98.31 90 PRO A N 1
ATOM 711 C CA . PRO A 1 90 ? -5.344 22.953 -0.372 1 98.31 90 PRO A CA 1
ATOM 712 C C . PRO A 1 90 ? -4.66 22.875 0.991 1 98.31 90 PRO A C 1
ATOM 714 O O . PRO A 1 90 ? -4.988 23.641 1.898 1 98.31 90 PRO A O 1
ATOM 717 N N . PHE A 1 91 ? -3.766 21.969 1.183 1 98.31 91 PHE A N 1
ATOM 718 C CA . PHE A 1 91 ? -3.049 21.797 2.439 1 98.31 91 PHE A CA 1
ATOM 719 C C . PHE A 1 91 ? -1.543 21.891 2.225 1 98.31 91 PHE A C 1
ATOM 721 O O . PHE A 1 91 ? -1.072 21.859 1.085 1 98.31 91 PHE A O 1
ATOM 728 N N . THR A 1 92 ? -0.791 21.984 3.307 1 97.38 92 THR A N 1
ATOM 729 C CA . THR A 1 92 ? 0.64 22.234 3.188 1 97.38 92 THR A CA 1
ATOM 730 C C . THR A 1 92 ? 1.423 20.938 3.115 1 97.38 92 THR A C 1
ATOM 732 O O . THR A 1 92 ? 0.951 19.891 3.584 1 97.38 92 THR A O 1
ATOM 735 N N . LEU A 1 93 ? 2.604 21.031 2.496 1 98.31 93 LEU A N 1
ATOM 736 C CA . LEU A 1 93 ? 3.592 19.953 2.461 1 98.31 93 LEU A CA 1
ATOM 737 C C . LEU A 1 93 ? 4.887 20.391 3.146 1 98.31 93 LEU A C 1
ATOM 739 O O . LEU A 1 93 ? 5.355 21.516 2.947 1 98.31 93 LEU A O 1
ATOM 743 N N . LEU A 1 94 ? 5.383 19.5 3.975 1 98 94 LEU A N 1
ATOM 744 C CA . LEU A 1 94 ? 6.645 19.75 4.664 1 98 94 LEU A CA 1
ATOM 745 C C . LEU A 1 94 ? 7.805 19.078 3.939 1 98 94 LEU A C 1
ATOM 747 O O . LEU A 1 94 ? 7.676 17.953 3.465 1 98 94 LEU A O 1
ATOM 751 N N . THR A 1 95 ? 8.891 19.875 3.863 1 96.25 95 THR A N 1
ATOM 752 C CA . THR A 1 95 ? 10.141 19.328 3.344 1 96.25 95 THR A CA 1
ATOM 753 C C . THR A 1 95 ? 10.938 18.656 4.453 1 96.25 95 THR A C 1
ATOM 755 O O . THR A 1 95 ? 11.398 19.312 5.383 1 96.25 95 THR A O 1
ATOM 758 N N . ASP A 1 96 ? 11.125 17.312 4.234 1 94.56 96 ASP A N 1
ATOM 759 C CA . ASP A 1 96 ? 11.891 16.531 5.199 1 94.56 96 ASP A CA 1
ATOM 760 C C . ASP A 1 96 ? 13.203 16.047 4.594 1 94.56 96 ASP A C 1
ATOM 762 O O . ASP A 1 96 ? 13.43 14.844 4.48 1 94.56 96 ASP A O 1
ATOM 766 N N . LYS A 1 97 ? 14.078 16.938 4.23 1 83.69 97 LYS A N 1
ATOM 767 C CA . LYS A 1 97 ? 15.258 16.734 3.398 1 83.69 97 LYS A CA 1
ATOM 768 C C . LYS A 1 97 ? 16.094 15.555 3.902 1 83.69 97 LYS A C 1
ATOM 770 O O . LYS A 1 97 ? 16.578 14.75 3.107 1 83.69 97 LYS A O 1
ATOM 775 N N . HIS A 1 98 ? 16.344 15.305 5.113 1 84.88 98 HIS A N 1
ATOM 776 C CA . HIS A 1 98 ? 17.172 14.219 5.613 1 84.88 98 HIS A CA 1
ATOM 777 C C . HIS A 1 98 ? 16.344 13.195 6.387 1 84.88 98 HIS A C 1
ATOM 779 O O . HIS A 1 98 ? 16.875 12.461 7.219 1 84.88 98 HIS A O 1
ATOM 785 N N . SER A 1 99 ? 15.109 13.195 6.035 1 90.38 99 SER A N 1
ATOM 786 C CA . SER A 1 99 ? 14.156 12.25 6.602 1 90.38 99 SER A CA 1
ATOM 787 C C . SER A 1 99 ? 14.18 12.289 8.125 1 90.38 99 SER A C 1
ATOM 789 O O . SER A 1 99 ? 14 11.258 8.781 1 90.38 99 SER A O 1
ATOM 791 N N . LYS A 1 100 ? 14.539 13.414 8.617 1 91.12 100 LYS A N 1
ATOM 792 C CA . LYS A 1 100 ? 14.586 13.555 10.07 1 91.12 100 LYS A CA 1
ATOM 793 C C . LYS A 1 100 ? 13.211 13.32 10.688 1 91.12 100 LYS A C 1
ATOM 795 O O . LYS A 1 100 ? 13.086 12.602 11.688 1 91.12 100 LYS A O 1
ATOM 800 N N . LEU A 1 101 ? 12.242 13.953 10.141 1 94.44 101 LEU A N 1
ATOM 801 C CA . LEU A 1 101 ? 10.883 13.812 10.641 1 94.44 101 LEU A CA 1
ATOM 802 C C . LEU A 1 101 ? 10.383 12.383 10.453 1 94.44 101 LEU A C 1
ATOM 804 O O . LEU A 1 101 ? 9.734 11.828 11.344 1 94.44 101 LEU A O 1
ATOM 808 N N . ALA A 1 102 ? 10.633 11.867 9.289 1 93.62 102 ALA A N 1
ATOM 809 C CA . ALA A 1 102 ? 10.258 10.477 9.031 1 93.62 102 ALA A CA 1
ATOM 810 C C . ALA A 1 102 ? 10.891 9.539 10.055 1 93.62 102 ALA A C 1
ATOM 812 O O . ALA A 1 102 ? 10.227 8.648 10.586 1 93.62 102 ALA A O 1
ATOM 813 N N . LYS A 1 103 ? 12.133 9.734 10.383 1 91 103 LYS A N 1
ATOM 814 C CA . LYS A 1 103 ? 12.828 8.922 11.375 1 91 103 LYS A CA 1
ATOM 815 C C . LYS A 1 103 ? 12.211 9.094 12.766 1 91 103 LYS A C 1
ATOM 817 O O . LYS A 1 103 ? 12.023 8.117 13.492 1 91 103 LYS A O 1
ATOM 822 N N . LEU A 1 104 ? 11.922 10.273 13.07 1 92.88 104 LEU A N 1
ATOM 823 C CA . LEU A 1 104 ? 11.32 10.602 14.359 1 92.88 104 LEU A CA 1
ATOM 824 C C . LEU A 1 104 ? 10 9.867 14.555 1 92.88 104 LEU A C 1
ATOM 826 O O . LEU A 1 104 ? 9.688 9.43 15.664 1 92.88 104 LEU A O 1
ATOM 830 N N . TYR A 1 105 ? 9.266 9.703 13.484 1 95.81 105 TYR A N 1
ATOM 831 C CA . TYR A 1 105 ? 7.949 9.094 13.555 1 95.81 105 TYR A CA 1
ATOM 832 C C . TYR A 1 105 ? 8.016 7.613 13.195 1 95.81 105 TYR A C 1
ATOM 834 O O . TYR A 1 105 ? 6.98 6.949 13.078 1 95.81 105 TYR A O 1
ATOM 842 N N . GLY A 1 106 ? 9.172 7.133 12.914 1 91.81 106 GLY A N 1
ATOM 843 C CA . GLY A 1 106 ? 9.344 5.719 12.625 1 91.81 106 GLY A CA 1
ATOM 844 C C . GLY A 1 106 ? 8.852 5.332 11.242 1 91.81 106 GLY A C 1
ATOM 845 O O . GLY A 1 106 ? 8.328 4.234 11.047 1 91.81 106 GLY A O 1
ATOM 846 N N . VAL A 1 107 ? 8.867 6.27 10.359 1 88.81 107 VAL A N 1
ATOM 847 C CA . VAL A 1 107 ? 8.516 6 8.961 1 88.81 107 VAL A CA 1
ATOM 848 C C . VAL A 1 107 ? 9.766 5.586 8.188 1 88.81 107 VAL A C 1
ATOM 850 O O . VAL A 1 107 ? 10.539 6.438 7.734 1 88.81 107 VAL A O 1
ATOM 853 N N . ASN A 1 108 ? 10.094 4.359 8.25 1 71.69 108 ASN A N 1
ATOM 854 C CA . ASN A 1 108 ? 11.344 3.846 7.707 1 71.69 108 ASN A CA 1
ATOM 855 C C . ASN A 1 108 ? 11.18 3.377 6.266 1 71.69 108 ASN A C 1
ATOM 857 O O . ASN A 1 108 ? 10.07 3.057 5.836 1 71.69 108 ASN A O 1
ATOM 861 N N . GLY A 1 109 ? 12.125 3.639 5.48 1 65.75 109 GLY A N 1
ATOM 862 C CA . GLY A 1 109 ? 12.234 3.104 4.129 1 65.75 109 GLY A CA 1
ATOM 863 C C . GLY A 1 109 ? 13.664 2.875 3.691 1 65.75 109 GLY A C 1
ATOM 864 O O . GLY A 1 109 ? 14.602 3.332 4.348 1 65.75 109 GLY A O 1
ATOM 865 N N . ILE A 1 110 ? 13.859 1.958 2.83 1 56.31 110 ILE A N 1
ATOM 866 C CA . ILE A 1 110 ? 15.203 1.654 2.346 1 56.31 110 ILE A CA 1
ATOM 867 C C . ILE A 1 110 ? 15.766 2.861 1.602 1 56.31 110 ILE A C 1
ATOM 869 O O . ILE A 1 110 ? 16.734 3.477 2.049 1 56.31 110 ILE A O 1
ATOM 873 N N . LEU A 1 111 ? 15.195 3.195 0.542 1 56.47 111 LEU A N 1
ATOM 874 C CA . LEU A 1 111 ? 15.711 4.309 -0.244 1 56.47 111 LEU A CA 1
ATOM 875 C C . LEU A 1 111 ? 14.906 5.578 0.016 1 56.47 111 LEU A C 1
ATOM 877 O O . LEU A 1 111 ? 15.477 6.668 0.125 1 56.47 111 LEU A O 1
ATOM 881 N N . LEU A 1 112 ? 13.594 5.367 0.145 1 65.25 112 LEU A N 1
ATOM 882 C CA . LEU A 1 112 ? 12.688 6.465 0.456 1 65.25 112 LEU A CA 1
ATOM 883 C C . LEU A 1 112 ? 11.781 6.113 1.633 1 65.25 112 LEU A C 1
ATOM 885 O O . LEU A 1 112 ? 11.453 4.941 1.837 1 65.25 112 LEU A O 1
ATOM 889 N N . PRO A 1 113 ? 11.57 7.184 2.414 1 69.88 113 PRO A N 1
ATOM 890 C CA . PRO A 1 113 ? 10.617 6.879 3.479 1 69.88 113 PRO A CA 1
ATOM 891 C C . PRO A 1 113 ? 9.359 6.188 2.957 1 69.88 113 PRO A C 1
ATOM 893 O O . PRO A 1 113 ? 8.938 6.43 1.822 1 69.88 113 PRO A O 1
ATOM 896 N N . GLY A 1 114 ? 8.859 5.312 3.727 1 81.12 114 GLY A N 1
ATOM 897 C CA . GLY A 1 114 ? 7.625 4.625 3.383 1 81.12 114 GLY A CA 1
ATOM 898 C C . GLY A 1 114 ? 6.395 5.5 3.518 1 81.12 114 GLY A C 1
ATOM 899 O O . GLY A 1 114 ? 6.496 6.73 3.5 1 81.12 114 GLY A O 1
ATOM 900 N N . ARG A 1 115 ? 5.289 4.852 3.439 1 87.25 115 ARG A N 1
ATOM 901 C CA . ARG A 1 115 ? 3.986 5.504 3.535 1 87.25 115 ARG A CA 1
ATOM 902 C C . ARG A 1 115 ? 3.338 5.234 4.891 1 87.25 115 ARG A C 1
ATOM 904 O O . ARG A 1 115 ? 3.133 4.078 5.266 1 87.25 115 ARG A O 1
ATOM 911 N N . LYS A 1 116 ? 3.111 6.254 5.672 1 93 116 LYS A N 1
ATOM 912 C CA . LYS A 1 116 ? 2.475 6.145 6.98 1 93 116 LYS A CA 1
ATOM 913 C C . LYS A 1 116 ? 1.69 7.41 7.316 1 93 116 LYS A C 1
ATOM 915 O O . LYS A 1 116 ? 2.145 8.523 7.039 1 93 116 LYS A O 1
ATOM 920 N N . THR A 1 117 ? 0.503 7.238 7.855 1 96.44 117 THR A N 1
ATOM 921 C CA . THR A 1 117 ? -0.354 8.344 8.266 1 96.44 117 THR A CA 1
ATOM 922 C C . THR A 1 117 ? -0.621 8.297 9.766 1 96.44 117 THR A C 1
ATOM 924 O O . THR A 1 117 ? -0.903 7.23 10.32 1 96.44 117 THR A O 1
ATOM 927 N N . PHE A 1 118 ? -0.525 9.391 10.406 1 97.12 118 PHE A N 1
ATOM 928 C CA . PHE A 1 118 ? -0.858 9.555 11.812 1 97.12 118 PHE A CA 1
ATOM 929 C C . PHE A 1 118 ? -2.02 10.523 11.992 1 97.12 118 PHE A C 1
ATOM 931 O O . PHE A 1 118 ? -2.02 11.609 11.414 1 97.12 118 PHE A O 1
ATOM 938 N N . ILE A 1 119 ? -2.996 10.125 12.75 1 98.25 119 ILE A N 1
ATOM 939 C CA . ILE A 1 119 ? -4.02 11.039 13.25 1 98.25 119 ILE A CA 1
ATOM 940 C C . ILE A 1 119 ? -3.672 11.469 14.672 1 98.25 119 ILE A C 1
ATOM 942 O O . ILE A 1 119 ? -3.58 10.633 15.578 1 98.25 119 ILE A O 1
ATOM 946 N N . ILE A 1 120 ? -3.406 12.719 14.836 1 97.94 120 ILE A N 1
ATOM 947 C CA . ILE A 1 120 ? -3.008 13.266 16.125 1 97.94 120 ILE A CA 1
ATOM 948 C C . ILE A 1 120 ? -4.125 14.148 16.672 1 97.94 120 ILE A C 1
ATOM 950 O O . ILE A 1 120 ? -4.566 15.094 16.016 1 97.94 120 ILE A O 1
ATOM 954 N N . ASP A 1 121 ? -4.609 13.867 17.828 1 97.25 121 ASP A N 1
ATOM 955 C CA . ASP A 1 121 ? -5.746 14.602 18.375 1 97.25 121 ASP A CA 1
ATOM 956 C C . ASP A 1 121 ? -5.312 15.961 18.922 1 97.25 121 ASP A C 1
ATOM 958 O O . ASP A 1 121 ? -4.141 16.328 18.828 1 97.25 121 ASP A O 1
ATOM 962 N N . LYS A 1 122 ? -6.238 16.703 19.453 1 96.69 122 LYS A N 1
ATOM 963 C CA . LYS A 1 122 ? -6.031 18.094 19.859 1 96.69 122 LYS A CA 1
ATOM 964 C C . LYS A 1 122 ? -5.066 18.172 21.047 1 96.69 122 LYS A C 1
ATOM 966 O O . LYS A 1 122 ? -4.543 19.25 21.344 1 96.69 122 LYS A O 1
ATOM 971 N N . HIS A 1 123 ? -4.785 17.062 21.656 1 96.19 123 HIS A N 1
ATOM 972 C CA . HIS A 1 123 ? -3.885 17.031 22.812 1 96.19 123 HIS A CA 1
ATOM 973 C C . HIS A 1 123 ? -2.506 16.516 22.406 1 96.19 123 HIS A C 1
ATOM 975 O O . HIS A 1 123 ? -1.611 16.422 23.25 1 96.19 123 HIS A O 1
ATOM 981 N N . GLY A 1 124 ? -2.334 16.172 21.172 1 97.38 124 GLY A N 1
ATOM 982 C CA . GLY A 1 124 ? -1.055 15.664 20.703 1 97.38 124 GLY A CA 1
ATOM 983 C C . GLY A 1 124 ? -0.896 14.164 20.891 1 97.38 124 GLY A C 1
ATOM 984 O O . GLY A 1 124 ? 0.223 13.648 20.906 1 97.38 124 GLY A O 1
ATOM 985 N N . ILE A 1 125 ? -2.031 13.531 21.078 1 96.44 125 ILE A N 1
ATOM 986 C CA . ILE A 1 125 ? -2.021 12.078 21.25 1 96.44 125 ILE A CA 1
ATOM 987 C C . ILE A 1 125 ? -2.363 11.398 19.922 1 96.44 125 ILE A C 1
ATOM 989 O O . ILE A 1 125 ? -3.273 11.828 19.219 1 96.44 125 ILE A O 1
ATOM 993 N N . ILE A 1 126 ? -1.58 10.367 19.609 1 97.31 126 ILE A N 1
ATOM 994 C CA . ILE A 1 126 ? -1.863 9.609 18.391 1 97.31 126 ILE A CA 1
ATOM 995 C C . ILE A 1 126 ? -3.176 8.844 18.562 1 97.31 126 ILE A C 1
ATOM 997 O O . ILE A 1 126 ? -3.291 7.977 19.422 1 97.31 126 ILE A O 1
ATOM 1001 N N . ALA A 1 127 ? -4.129 9.172 17.672 1 97.19 127 ALA A N 1
ATOM 1002 C CA . ALA A 1 127 ? -5.461 8.578 17.734 1 97.19 127 ALA A CA 1
ATOM 1003 C C . ALA A 1 127 ? -5.637 7.512 16.656 1 97.19 127 ALA A C 1
ATOM 1005 O O . ALA A 1 127 ? -6.578 6.715 16.719 1 97.19 127 ALA A O 1
ATOM 1006 N N . GLY A 1 128 ? -4.77 7.469 15.68 1 95.88 128 GLY A N 1
ATOM 1007 C CA . GLY A 1 128 ? -4.801 6.492 14.609 1 95.88 128 GLY A CA 1
ATOM 1008 C C . GLY A 1 128 ? -3.506 6.426 13.82 1 95.88 128 GLY A C 1
ATOM 1009 O O . GLY A 1 128 ? -2.787 7.422 13.719 1 95.88 128 GLY A O 1
ATOM 1010 N N . ILE A 1 129 ? -3.188 5.258 13.383 1 93.94 129 ILE A N 1
ATOM 1011 C CA . ILE A 1 129 ? -2.023 5.043 12.531 1 93.94 129 ILE A CA 1
ATOM 1012 C C . ILE A 1 129 ? -2.41 4.168 11.344 1 93.94 129 ILE A C 1
ATOM 1014 O O . ILE A 1 129 ? -3.082 3.148 11.508 1 93.94 129 ILE A O 1
ATOM 1018 N N . HIS A 1 130 ? -2.094 4.609 10.188 1 90.94 130 HIS A N 1
ATOM 1019 C CA . HIS A 1 130 ? -2.141 3.785 8.984 1 90.94 130 HIS A CA 1
ATOM 1020 C C . HIS A 1 130 ? -0.742 3.557 8.422 1 90.94 130 HIS A C 1
ATOM 1022 O O . HIS A 1 130 ? -0.074 4.504 8.008 1 90.94 130 HIS A O 1
ATOM 1028 N N . ASP A 1 131 ? -0.383 2.342 8.43 1 87.38 131 ASP A N 1
ATOM 1029 C CA . ASP A 1 131 ? 0.947 1.946 7.973 1 87.38 131 ASP A CA 1
ATOM 1030 C C . ASP A 1 131 ? 0.882 1.269 6.605 1 87.38 131 ASP A C 1
ATOM 1032 O O . ASP A 1 131 ? 0.349 0.164 6.48 1 87.38 131 ASP A O 1
ATOM 1036 N N . GLY A 1 132 ? 1.458 1.952 5.633 1 81.75 132 GLY A N 1
ATOM 1037 C CA . GLY A 1 132 ? 1.442 1.424 4.277 1 81.75 132 GLY A CA 1
ATOM 1038 C C . GLY A 1 132 ? 2.088 0.055 4.164 1 81.75 132 GLY A C 1
ATOM 1039 O O . GLY A 1 132 ? 1.661 -0.773 3.357 1 81.75 132 GLY A O 1
ATOM 1040 N N . LEU A 1 133 ? 3.139 -0.166 4.895 1 69.88 133 LEU A N 1
ATOM 1041 C CA . LEU A 1 133 ? 3.799 -1.467 4.898 1 69.88 133 LEU A CA 1
ATOM 1042 C C . LEU A 1 133 ? 2.861 -2.551 5.422 1 69.88 133 LEU A C 1
ATOM 1044 O O . LEU A 1 133 ? 2.781 -3.637 4.844 1 69.88 133 LEU A O 1
ATOM 1048 N N . LEU A 1 134 ? 2.123 -2.285 6.488 1 67.81 134 LEU A N 1
ATOM 1049 C CA . LEU A 1 134 ? 1.205 -3.256 7.07 1 67.81 134 LEU A CA 1
ATOM 1050 C C . LEU A 1 134 ? -0.004 -3.473 6.168 1 67.81 134 LEU A C 1
ATOM 1052 O O . LEU A 1 134 ? -0.508 -4.594 6.055 1 67.81 134 LEU A O 1
ATOM 1056 N N . SER A 1 135 ? -0.365 -2.449 5.57 1 71.88 135 SER A N 1
ATOM 1057 C CA . SER A 1 135 ? -1.51 -2.557 4.676 1 71.88 135 SER A CA 1
ATOM 1058 C C . SER A 1 135 ? -1.19 -3.445 3.477 1 71.88 135 SER A C 1
ATOM 1060 O O . SER A 1 135 ? -2.068 -4.145 2.963 1 71.88 135 SER A O 1
ATOM 1062 N N . SER A 1 136 ? 0.018 -3.475 3.174 1 73.12 136 SER A N 1
ATOM 1063 C CA . SER A 1 136 ? 0.434 -4.277 2.029 1 73.12 136 SER A CA 1
ATOM 1064 C C . SER A 1 136 ? 0.377 -5.766 2.346 1 73.12 136 SER A C 1
ATOM 1066 O O . SER A 1 136 ? 0.315 -6.598 1.438 1 73.12 136 SER A O 1
ATOM 1068 N N . THR A 1 137 ? 0.355 -6.141 3.609 1 78.81 137 THR A N 1
ATOM 1069 C CA . THR A 1 137 ? 0.397 -7.559 3.947 1 78.81 137 THR A CA 1
ATOM 1070 C C . THR A 1 137 ? -0.968 -8.039 4.434 1 78.81 137 THR A C 1
ATOM 1072 O O . THR A 1 137 ? -1.23 -9.242 4.473 1 78.81 137 THR A O 1
ATOM 1075 N N . SER A 1 138 ? -1.863 -7.035 4.738 1 80.06 138 SER A N 1
ATOM 1076 C CA . SER A 1 138 ? -3.164 -7.418 5.277 1 80.06 138 SER A CA 1
ATOM 1077 C C . SER A 1 138 ? -3.982 -8.188 4.246 1 80.06 138 SER A C 1
ATOM 1079 O O . SER A 1 138 ? -4.82 -9.016 4.605 1 80.06 138 SER A O 1
ATOM 1081 N N . HIS A 1 139 ? -3.727 -7.902 3.004 1 88.31 139 HIS A N 1
ATOM 1082 C CA . HIS A 1 139 ? -4.523 -8.547 1.966 1 88.31 139 HIS A CA 1
ATOM 1083 C C . HIS A 1 139 ? -4.191 -10.031 1.862 1 88.31 139 HIS A C 1
ATOM 1085 O O . HIS A 1 139 ? -4.957 -10.805 1.282 1 88.31 139 HIS A O 1
ATOM 1091 N N . ILE A 1 140 ? -3.051 -10.438 2.393 1 91.06 140 ILE A N 1
ATOM 1092 C CA . ILE A 1 140 ? -2.643 -11.836 2.287 1 91.06 140 ILE A CA 1
ATOM 1093 C C . ILE A 1 140 ? -3.578 -12.711 3.115 1 91.06 140 ILE A C 1
ATOM 1095 O O . ILE A 1 140 ? -4.008 -13.773 2.662 1 91.06 140 ILE A O 1
ATOM 1099 N N . ASP A 1 141 ? -3.939 -12.234 4.305 1 90.62 141 ASP A N 1
ATOM 1100 C CA . ASP A 1 141 ? -4.938 -12.945 5.098 1 90.62 141 ASP A CA 1
ATOM 1101 C C . ASP A 1 141 ? -6.277 -13.008 4.367 1 90.62 141 ASP A C 1
ATOM 1103 O O . ASP A 1 141 ? -6.957 -14.039 4.391 1 90.62 141 ASP A O 1
ATOM 1107 N N . GLU A 1 142 ? -6.613 -11.938 3.746 1 90 142 GLU A N 1
ATOM 1108 C CA . GLU A 1 142 ? -7.855 -11.906 2.982 1 90 142 GLU A CA 1
ATOM 1109 C C . GLU A 1 142 ? -7.797 -12.859 1.79 1 90 142 GLU A C 1
ATOM 1111 O O . GLU A 1 142 ? -8.781 -13.539 1.481 1 90 142 GLU A O 1
ATOM 1116 N N . SER A 1 143 ? -6.688 -12.891 1.078 1 94.44 143 SER A N 1
ATOM 1117 C CA . SER A 1 143 ? -6.488 -13.828 -0.025 1 94.44 143 SER A CA 1
ATOM 1118 C C . SER A 1 143 ? -6.656 -15.273 0.437 1 94.44 143 SER A C 1
ATOM 1120 O O . SER A 1 143 ? -7.297 -16.078 -0.244 1 94.44 143 SER A O 1
ATOM 1122 N N . LEU A 1 144 ? -6.082 -15.578 1.616 1 94.19 144 LEU A N 1
ATOM 1123 C CA . LEU A 1 144 ? -6.184 -16.938 2.152 1 94.19 144 LEU A CA 1
ATOM 1124 C C . LEU A 1 144 ? -7.633 -17.281 2.461 1 94.19 144 LEU A C 1
ATOM 1126 O O . LEU A 1 144 ? -8.078 -18.406 2.17 1 94.19 144 LEU A O 1
ATOM 1130 N N . LYS A 1 145 ? -8.391 -16.344 2.988 1 91.25 145 LYS A N 1
ATOM 1131 C CA . LYS A 1 145 ? -9.805 -16.578 3.27 1 91.25 145 LYS A CA 1
ATOM 1132 C C . LYS A 1 145 ? -10.578 -16.875 1.99 1 91.25 145 LYS A C 1
ATOM 1134 O O . LYS A 1 145 ? -11.414 -17.781 1.967 1 91.25 145 LYS A O 1
ATOM 1139 N N . ILE A 1 146 ? -10.297 -16.141 0.916 1 91.81 146 ILE A N 1
ATOM 1140 C CA . ILE A 1 146 ? -10.961 -16.344 -0.366 1 91.81 146 ILE A CA 1
ATOM 1141 C C . ILE A 1 146 ? -10.617 -17.734 -0.913 1 91.81 146 ILE A C 1
ATOM 1143 O O . ILE A 1 146 ? -11.5 -18.469 -1.373 1 91.81 146 ILE A O 1
ATOM 1147 N N . ILE A 1 147 ? -9.328 -18.094 -0.771 1 94.12 147 ILE A N 1
ATOM 1148 C CA . ILE A 1 147 ? -8.875 -19.391 -1.268 1 94.12 147 ILE A CA 1
ATOM 1149 C C . ILE A 1 147 ? -9.547 -20.516 -0.478 1 94.12 147 ILE A C 1
ATOM 1151 O O . ILE A 1 147 ? -9.984 -21.516 -1.055 1 94.12 147 ILE A O 1
ATOM 1155 N N . GLU A 1 148 ? -9.656 -20.344 0.827 1 93 148 GLU A N 1
ATOM 1156 C CA . GLU A 1 148 ? -10.305 -21.344 1.666 1 93 148 GLU A CA 1
ATOM 1157 C C . GLU A 1 148 ? -11.781 -21.484 1.32 1 93 148 GLU A C 1
ATOM 1159 O O . GLU A 1 148 ? -12.336 -22.578 1.341 1 93 148 GLU A O 1
ATOM 1164 N N . LYS A 1 149 ? -12.398 -20.375 0.993 1 89 149 LYS A N 1
ATOM 1165 C CA . LYS A 1 149 ? -13.797 -20.391 0.573 1 89 149 LYS A CA 1
ATOM 1166 C C . LYS A 1 149 ? -13.961 -21.125 -0.759 1 89 149 LYS A C 1
ATOM 1168 O O . LYS A 1 149 ? -14.938 -21.844 -0.967 1 89 149 LYS A O 1
ATOM 1173 N N . LEU A 1 150 ? -13.039 -20.844 -1.667 1 90.44 150 LEU A N 1
ATOM 1174 C CA . LEU A 1 150 ? -13.062 -21.5 -2.969 1 90.44 150 LEU A CA 1
ATOM 1175 C C . LEU A 1 150 ? -12.93 -23.016 -2.814 1 90.44 150 LEU A C 1
ATOM 1177 O O . LEU A 1 150 ? -13.531 -23.781 -3.58 1 90.44 150 LEU A O 1
ATOM 1181 N N . LYS A 1 151 ? -12.141 -23.375 -1.877 1 87.19 151 LYS A N 1
ATOM 1182 C CA . LYS A 1 151 ? -11.961 -24.797 -1.614 1 87.19 151 LYS A CA 1
ATOM 1183 C C . LYS A 1 151 ? -13.258 -25.438 -1.14 1 87.19 151 LYS A C 1
ATOM 1185 O O . LYS A 1 151 ? -13.562 -26.578 -1.509 1 87.19 151 LYS A O 1
ATOM 1190 N N . SER A 1 152 ? -13.969 -24.688 -0.338 1 79.69 152 SER A N 1
ATOM 1191 C CA . SER A 1 152 ? -15.211 -25.203 0.217 1 79.69 152 SER A CA 1
ATOM 1192 C C . SER A 1 152 ? -16.297 -25.281 -0.848 1 79.69 152 SER A C 1
ATOM 1194 O O . SER A 1 152 ? -17.297 -26 -0.676 1 79.69 152 SER A O 1
ATOM 1196 N N . GLN A 1 153 ? -16.219 -24.391 -1.832 1 66.94 153 GLN A N 1
ATOM 1197 C CA . GLN A 1 153 ? -17.203 -24.422 -2.912 1 66.94 153 GLN A CA 1
ATOM 1198 C C . GLN A 1 153 ? -16.953 -25.594 -3.85 1 66.94 153 GLN A C 1
ATOM 1200 O O . GLN A 1 153 ? -17.812 -25.938 -4.668 1 66.94 153 GLN A O 1
ATOM 1205 N N . ILE A 1 154 ? -15.898 -26.312 -3.699 1 48 154 ILE A N 1
ATOM 1206 C CA . ILE A 1 154 ? -15.719 -27.531 -4.496 1 48 154 ILE A CA 1
ATOM 1207 C C . ILE A 1 154 ? -16.578 -28.656 -3.928 1 48 154 ILE A C 1
ATOM 1209 O O . ILE A 1 154 ? -16.609 -28.859 -2.713 1 48 154 ILE A O 1
ATOM 1213 N N . MET B 1 1 ? -7.777 -0.756 -22 1 48.88 1 MET B N 1
ATOM 1214 C CA . MET B 1 1 ? -8.141 -2.109 -21.594 1 48.88 1 MET B CA 1
ATOM 1215 C C . MET B 1 1 ? -9.031 -2.084 -20.359 1 48.88 1 MET B C 1
ATOM 1217 O O . MET B 1 1 ? -8.953 -1.162 -19.547 1 48.88 1 MET B O 1
ATOM 1221 N N . THR B 1 2 ? -10.102 -2.832 -20.391 1 62.66 2 THR B N 1
ATOM 1222 C CA . THR B 1 2 ? -11.109 -2.77 -19.328 1 62.66 2 THR B CA 1
ATOM 1223 C C . THR B 1 2 ? -10.508 -3.178 -17.984 1 62.66 2 THR B C 1
ATOM 1225 O O . THR B 1 2 ? -9.68 -4.09 -17.922 1 62.66 2 THR B O 1
ATOM 1228 N N . LYS B 1 3 ? -10.773 -2.48 -16.953 1 85.75 3 LYS B N 1
ATOM 1229 C CA . LYS B 1 3 ? -10.328 -2.791 -15.602 1 85.75 3 LYS B CA 1
ATOM 1230 C C . LYS B 1 3 ? -10.898 -4.129 -15.133 1 85.75 3 LYS B C 1
ATOM 1232 O O . LYS B 1 3 ? -12.102 -4.359 -15.203 1 85.75 3 LYS B O 1
ATOM 1237 N N . LEU B 1 4 ? -10.047 -5 -14.891 1 93.81 4 LEU B N 1
ATOM 1238 C CA . LEU B 1 4 ? -10.453 -6.309 -14.406 1 93.81 4 LEU B CA 1
ATOM 1239 C C . LEU B 1 4 ? -11.227 -6.188 -13.094 1 93.81 4 LEU B C 1
ATOM 1241 O O . LEU B 1 4 ? -10.883 -5.367 -12.242 1 93.81 4 LEU B O 1
ATOM 1245 N N . LYS B 1 5 ? -12.328 -6.949 -12.992 1 92.31 5 LYS B N 1
ATOM 1246 C CA . LYS B 1 5 ? -13.164 -7 -11.797 1 92.31 5 LYS B CA 1
ATOM 1247 C C . LYS B 1 5 ? -13.406 -8.438 -11.352 1 92.31 5 LYS B C 1
ATOM 1249 O O . LYS B 1 5 ? -13.211 -9.375 -12.133 1 92.31 5 LYS B O 1
ATOM 1254 N N . VAL B 1 6 ? -13.734 -8.609 -10.125 1 94.69 6 VAL B N 1
ATOM 1255 C CA . VAL B 1 6 ? -14.141 -9.922 -9.641 1 94.69 6 VAL B CA 1
ATOM 1256 C C . VAL B 1 6 ? -15.273 -10.469 -10.508 1 94.69 6 VAL B C 1
ATOM 1258 O O . VAL B 1 6 ? -16.203 -9.734 -10.867 1 94.69 6 VAL B O 1
ATOM 1261 N N . GLY B 1 7 ? -15.125 -11.578 -10.891 1 95.25 7 GLY B N 1
ATOM 1262 C CA . GLY B 1 7 ? -16.094 -12.203 -11.766 1 95.25 7 GLY B CA 1
ATOM 1263 C C . GLY B 1 7 ? -15.641 -12.281 -13.211 1 95.25 7 GLY B C 1
ATOM 1264 O O . GLY B 1 7 ? -16.188 -13.047 -14 1 95.25 7 GLY B O 1
ATOM 1265 N N . ASN B 1 8 ? -14.727 -11.508 -13.586 1 97.69 8 ASN B N 1
ATOM 1266 C CA . ASN B 1 8 ? -14.172 -11.555 -14.938 1 97.69 8 ASN B CA 1
ATOM 1267 C C . ASN B 1 8 ? -13.336 -12.812 -15.156 1 97.69 8 ASN B C 1
ATOM 1269 O O . ASN B 1 8 ? -12.812 -13.391 -14.203 1 97.69 8 ASN B O 1
ATOM 1273 N N . ILE B 1 9 ? -13.258 -13.203 -16.406 1 97.38 9 ILE B N 1
ATOM 1274 C CA . ILE B 1 9 ? -12.266 -14.211 -16.781 1 97.38 9 ILE B CA 1
ATOM 1275 C C . ILE B 1 9 ? -10.867 -13.602 -16.734 1 97.38 9 ILE B C 1
ATOM 1277 O O . ILE B 1 9 ? -10.633 -12.531 -17.297 1 97.38 9 ILE B O 1
ATOM 1281 N N . ALA B 1 10 ? -10 -14.227 -16.016 1 97.62 10 ALA B N 1
ATOM 1282 C CA . ALA B 1 10 ? -8.625 -13.734 -15.977 1 97.62 10 ALA B CA 1
ATOM 1283 C C . ALA B 1 10 ? -7.949 -13.867 -17.344 1 97.62 10 ALA B C 1
ATOM 1285 O O . ALA B 1 10 ? -8.062 -14.906 -18 1 97.62 10 ALA B O 1
ATOM 1286 N N . PRO B 1 11 ? -7.254 -12.844 -17.75 1 97.38 11 PRO B N 1
ATOM 1287 C CA . PRO B 1 11 ? -6.5 -12.984 -18.984 1 97.38 11 PRO B CA 1
ATOM 1288 C C . PRO B 1 11 ? -5.469 -14.109 -18.938 1 97.38 11 PRO B C 1
ATOM 1290 O O . PRO B 1 11 ? -4.77 -14.258 -17.938 1 97.38 11 PRO B O 1
ATOM 1293 N N . ASP B 1 12 ? -5.438 -14.812 -20 1 96.12 12 ASP B N 1
ATOM 1294 C CA . ASP B 1 12 ? -4.391 -15.828 -20.062 1 96.12 12 ASP B CA 1
ATOM 1295 C C . ASP B 1 12 ? -3.012 -15.188 -20.188 1 96.12 12 ASP B C 1
ATOM 1297 O O . ASP B 1 12 ? -2.881 -14.086 -20.734 1 96.12 12 ASP B O 1
ATOM 1301 N N . PHE B 1 13 ? -2.021 -15.875 -19.625 1 96.12 13 PHE B N 1
ATOM 1302 C CA . PHE B 1 13 ? -0.667 -15.352 -19.75 1 96.12 13 PHE B CA 1
ATOM 1303 C C . PHE B 1 13 ? 0.338 -16.484 -19.938 1 96.12 13 PHE B C 1
ATOM 1305 O O . PHE B 1 13 ? 0.017 -17.656 -19.719 1 96.12 13 PHE B O 1
ATOM 1312 N N . GLU B 1 14 ? 1.418 -16.125 -20.5 1 95.5 14 GLU B N 1
ATOM 1313 C CA . GLU B 1 14 ? 2.619 -16.938 -20.609 1 95.5 14 GLU B CA 1
ATOM 1314 C C . GLU B 1 14 ? 3.869 -16.141 -20.25 1 95.5 14 GLU B C 1
ATOM 1316 O O . GLU B 1 14 ? 4.074 -15.039 -20.766 1 95.5 14 GLU B O 1
ATOM 1321 N N . ALA B 1 15 ? 4.672 -16.703 -19.312 1 96.12 15 ALA B N 1
ATOM 1322 C CA . ALA B 1 15 ? 5.895 -16.031 -18.891 1 96.12 15 ALA B CA 1
ATOM 1323 C C . ALA B 1 15 ? 6.922 -17.031 -18.359 1 96.12 15 ALA B C 1
ATOM 1325 O O . ALA B 1 15 ? 6.57 -18.125 -17.953 1 96.12 15 ALA B O 1
ATOM 1326 N N . LYS B 1 16 ? 8.148 -16.609 -18.438 1 96 16 LYS B N 1
ATOM 1327 C CA . LYS B 1 16 ? 9.219 -17.438 -17.875 1 96 16 LYS B CA 1
ATOM 1328 C C . LYS B 1 16 ? 9.43 -17.141 -16.406 1 96 16 LYS B C 1
ATOM 1330 O O . LYS B 1 16 ? 9.352 -15.984 -15.977 1 96 16 LYS B O 1
ATOM 1335 N N . ASN B 1 17 ? 9.633 -18.266 -15.641 1 96.5 17 ASN B N 1
ATOM 1336 C CA . ASN B 1 17 ? 10.094 -18.016 -14.273 1 96.5 17 ASN B CA 1
ATOM 1337 C C . ASN B 1 17 ? 11.617 -17.922 -14.211 1 96.5 17 ASN B C 1
ATOM 1339 O O . ASN B 1 17 ? 12.289 -17.953 -15.242 1 96.5 17 ASN B O 1
ATOM 1343 N N . TYR B 1 18 ? 12.102 -17.734 -13.039 1 93.69 18 TYR B N 1
ATOM 1344 C CA . TYR B 1 18 ? 13.523 -17.438 -12.859 1 93.69 18 TYR B CA 1
ATOM 1345 C C . TYR B 1 18 ? 14.367 -18.672 -13.172 1 93.69 18 TYR B C 1
ATOM 1347 O O . TYR B 1 18 ? 15.594 -18.578 -13.312 1 93.69 18 TYR B O 1
ATOM 1355 N N . LEU B 1 19 ? 13.766 -19.828 -13.375 1 94.06 19 LEU B N 1
ATOM 1356 C CA . LEU B 1 19 ? 14.469 -21.062 -13.75 1 94.06 19 LEU B CA 1
ATOM 1357 C C . LEU B 1 19 ? 14.398 -21.281 -15.258 1 94.06 19 LEU B C 1
ATOM 1359 O O . LEU B 1 19 ? 14.906 -22.281 -15.758 1 94.06 19 LEU B O 1
ATOM 1363 N N . GLY B 1 20 ? 13.742 -20.406 -15.914 1 93.81 20 GLY B N 1
ATOM 1364 C CA . GLY B 1 20 ? 13.633 -20.516 -17.359 1 93.81 20 GLY B CA 1
ATOM 1365 C C . GLY B 1 20 ? 12.453 -21.344 -17.812 1 93.81 20 GLY B C 1
ATOM 1366 O O . GLY B 1 20 ? 12.281 -21.609 -19 1 93.81 20 GLY B O 1
ATOM 1367 N N . GLN B 1 21 ? 11.688 -21.781 -16.922 1 95.88 21 GLN B N 1
ATOM 1368 C CA . GLN B 1 21 ? 10.508 -22.578 -17.234 1 95.88 21 GLN B CA 1
ATOM 1369 C C . GLN B 1 21 ? 9.344 -21.688 -17.656 1 95.88 21 GLN B C 1
ATOM 1371 O O . GLN B 1 21 ? 9.141 -20.609 -17.078 1 95.88 21 GLN B O 1
ATOM 1376 N N . THR B 1 22 ? 8.586 -22.125 -18.656 1 96.75 22 THR B N 1
ATOM 1377 C CA . THR B 1 22 ? 7.391 -21.406 -19.094 1 96.75 22 THR B CA 1
ATOM 1378 C C . THR B 1 22 ? 6.219 -21.703 -18.156 1 96.75 22 THR B C 1
ATOM 1380 O O . THR B 1 22 ? 5.922 -22.859 -17.859 1 96.75 22 THR B O 1
ATOM 1383 N N . VAL B 1 23 ? 5.645 -20.703 -17.641 1 97 23 VAL B N 1
ATOM 1384 C CA . VAL B 1 23 ? 4.465 -20.797 -16.781 1 97 23 VAL B CA 1
ATOM 1385 C C . VAL B 1 23 ? 3.27 -20.156 -17.484 1 97 23 VAL B C 1
ATOM 1387 O O . VAL B 1 23 ? 3.389 -19.078 -18.062 1 97 23 VAL B O 1
ATOM 1390 N N . THR B 1 24 ? 2.084 -20.812 -17.469 1 97.62 24 THR B N 1
ATOM 1391 C CA . THR B 1 24 ? 0.857 -20.297 -18.062 1 97.62 24 THR B CA 1
ATOM 1392 C C . THR B 1 24 ? -0.316 -20.438 -17.094 1 97.62 24 THR B C 1
ATOM 1394 O O . THR B 1 24 ? -0.317 -21.312 -16.234 1 97.62 24 THR B O 1
ATOM 1397 N N . LEU B 1 25 ? -1.295 -19.547 -17.266 1 97.88 25 LEU B N 1
ATOM 1398 C CA . LEU B 1 25 ? -2.516 -19.703 -16.469 1 97.88 25 LEU B CA 1
ATOM 1399 C C . LEU B 1 25 ? -3.219 -21 -16.812 1 97.88 25 LEU B C 1
ATOM 1401 O O . LEU B 1 25 ? -3.818 -21.641 -15.945 1 97.88 25 LEU B O 1
ATOM 1405 N N . LYS B 1 26 ? -3.143 -21.375 -18.016 1 97.12 26 LYS B N 1
ATOM 1406 C CA . LYS B 1 26 ? -3.807 -22.578 -18.531 1 97.12 26 LYS B CA 1
ATOM 1407 C C . LYS B 1 26 ? -3.385 -23.812 -17.734 1 97.12 26 LYS B C 1
ATOM 1409 O O . LYS B 1 26 ? -4.203 -24.703 -17.484 1 97.12 26 LYS B O 1
ATOM 1414 N N . GLU B 1 27 ? -2.16 -23.922 -17.422 1 96.94 27 GLU B N 1
ATOM 1415 C CA . GLU B 1 27 ? -1.653 -25.078 -16.688 1 96.94 27 GLU B CA 1
ATOM 1416 C C . GLU B 1 27 ? -2.354 -25.234 -15.344 1 96.94 27 GLU B C 1
ATOM 1418 O O . GLU B 1 27 ? -2.625 -26.344 -14.906 1 96.94 27 GLU B O 1
ATOM 1423 N N . PHE B 1 28 ? -2.662 -24.156 -14.711 1 97.19 28 PHE B N 1
ATOM 1424 C CA . PHE B 1 28 ? -3.32 -24.219 -13.414 1 97.19 28 PHE B CA 1
ATOM 1425 C C . PHE B 1 28 ? -4.801 -24.531 -13.57 1 97.19 28 PHE B C 1
ATOM 1427 O O . PHE B 1 28 ? -5.371 -25.266 -12.75 1 97.19 28 PHE B O 1
ATOM 1434 N N . LYS B 1 29 ? -5.402 -24.047 -14.602 1 96.12 29 LYS B N 1
ATOM 1435 C CA . LYS B 1 29 ? -6.789 -24.391 -14.891 1 96.12 29 LYS B CA 1
ATOM 1436 C C . LYS B 1 29 ? -6.941 -25.891 -15.133 1 96.12 29 LYS B C 1
ATOM 1438 O O . LYS B 1 29 ? -7.883 -26.516 -14.641 1 96.12 29 LYS B O 1
ATOM 1443 N N . GLU B 1 30 ? -6.047 -26.359 -15.852 1 96.38 30 GLU B N 1
ATOM 1444 C CA . GLU B 1 30 ? -6.07 -27.781 -16.172 1 96.38 30 GLU B CA 1
ATOM 1445 C C . GLU B 1 30 ? -5.91 -28.641 -14.914 1 96.38 30 GLU B C 1
ATOM 1447 O O . GLU B 1 30 ? -6.469 -29.734 -14.828 1 96.38 30 GLU B O 1
ATOM 1452 N N . LYS B 1 31 ? -5.223 -28.141 -13.984 1 96.69 31 LYS B N 1
ATOM 1453 C CA . LYS B 1 31 ? -5.012 -28.844 -12.719 1 96.69 31 LYS B CA 1
ATOM 1454 C C . LYS B 1 31 ? -6.098 -28.484 -11.711 1 96.69 31 LYS B C 1
ATOM 1456 O O . LYS B 1 31 ? -6.051 -28.938 -10.562 1 96.69 31 LYS B O 1
ATOM 1461 N N . SER B 1 32 ? -7.027 -27.656 -12.117 1 96 32 SER B N 1
ATOM 1462 C CA . SER B 1 32 ? -8.062 -27.156 -11.219 1 96 32 SER B CA 1
ATOM 1463 C C . SER B 1 32 ? -7.449 -26.562 -9.953 1 96 32 SER B C 1
ATOM 1465 O O . SER B 1 32 ? -7.898 -26.844 -8.844 1 96 32 SER B O 1
ATOM 1467 N N . GLN B 1 33 ? -6.449 -25.812 -10.164 1 96.94 33 GLN B N 1
ATOM 1468 C CA . GLN B 1 33 ? -5.707 -25.203 -9.055 1 96.94 33 GLN B CA 1
ATOM 1469 C C . GLN B 1 33 ? -5.871 -23.688 -9.047 1 96.94 33 GLN B C 1
ATOM 1471 O O . GLN B 1 33 ? -5.438 -23 -9.984 1 96.94 33 GLN B O 1
ATOM 1476 N N . PRO B 1 34 ? -6.496 -23.125 -7.992 1 97.88 34 PRO B N 1
ATOM 1477 C CA . PRO B 1 34 ? -6.504 -21.672 -7.867 1 97.88 34 PRO B CA 1
ATOM 1478 C C . PRO B 1 34 ? -5.105 -21.078 -7.699 1 97.88 34 PRO B C 1
ATOM 1480 O O . PRO B 1 34 ? -4.191 -21.781 -7.246 1 97.88 34 PRO B O 1
ATOM 1483 N N . ILE B 1 35 ? -5.039 -19.797 -8.094 1 98.12 35 ILE B N 1
ATOM 1484 C CA . ILE B 1 35 ? -3.73 -19.172 -7.898 1 98.12 35 ILE B CA 1
ATOM 1485 C C . ILE B 1 35 ? -3.9 -17.781 -7.297 1 98.12 35 ILE B C 1
ATOM 1487 O O . ILE B 1 35 ? -4.926 -17.141 -7.508 1 98.12 35 ILE B O 1
ATOM 1491 N N . VAL B 1 36 ? -2.965 -17.422 -6.484 1 98.5 36 VAL B N 1
ATOM 1492 C CA . VAL B 1 36 ? -2.732 -16.047 -6.09 1 98.5 36 VAL B CA 1
ATOM 1493 C C . VAL B 1 36 ? -1.613 -15.445 -6.938 1 98.5 36 VAL B C 1
ATOM 1495 O O . VAL B 1 36 ? -0.464 -15.883 -6.859 1 98.5 36 VAL B O 1
ATOM 1498 N N . LEU B 1 37 ? -1.984 -14.523 -7.785 1 98.44 37 LEU B N 1
ATOM 1499 C CA . LEU B 1 37 ? -1.062 -13.828 -8.672 1 98.44 37 LEU B CA 1
ATOM 1500 C C . LEU B 1 37 ? -0.811 -12.406 -8.188 1 98.44 37 LEU B C 1
ATOM 1502 O O . LEU B 1 37 ? -1.688 -11.547 -8.297 1 98.44 37 LEU B O 1
ATOM 1506 N N . TYR B 1 38 ? 0.396 -12.195 -7.648 1 97.38 38 TYR B N 1
ATOM 1507 C CA . TYR B 1 38 ? 0.611 -10.867 -7.094 1 97.38 38 TYR B CA 1
ATOM 1508 C C . TYR B 1 38 ? 1.72 -10.141 -7.84 1 97.38 38 TYR B C 1
ATOM 1510 O O . TYR B 1 38 ? 2.785 -10.703 -8.094 1 97.38 38 TYR B O 1
ATOM 1518 N N . PHE B 1 39 ? 1.412 -8.93 -8.242 1 95.38 39 PHE B N 1
ATOM 1519 C CA . PHE B 1 39 ? 2.342 -8.031 -8.914 1 95.38 39 PHE B CA 1
ATOM 1520 C C . PHE B 1 39 ? 3 -7.09 -7.91 1 95.38 39 PHE B C 1
ATOM 1522 O O . PHE B 1 39 ? 2.338 -6.57 -7.008 1 95.38 39 PHE B O 1
ATOM 1529 N N . TYR B 1 40 ? 4.309 -6.938 -8.047 1 91.75 40 TYR B N 1
ATOM 1530 C CA . TYR B 1 40 ? 5.043 -6.027 -7.18 1 91.75 40 TYR B CA 1
ATOM 1531 C C . TYR B 1 40 ? 6.16 -5.324 -7.941 1 91.75 40 TYR B C 1
ATOM 1533 O O . TYR B 1 40 ? 6.633 -5.824 -8.961 1 91.75 40 TYR B O 1
ATOM 1541 N N . PRO B 1 41 ? 6.648 -4.188 -7.445 1 88.94 41 PRO B N 1
ATOM 1542 C CA . PRO B 1 41 ? 7.52 -3.34 -8.258 1 88.94 41 PRO B CA 1
ATOM 1543 C C . PRO B 1 41 ? 8.922 -3.916 -8.414 1 88.94 41 PRO B C 1
ATOM 1545 O O . PRO B 1 41 ? 9.477 -3.922 -9.523 1 88.94 41 PRO B O 1
ATOM 1548 N N . LYS B 1 42 ? 9.477 -4.371 -7.301 1 90.19 42 LYS B N 1
ATOM 1549 C CA . LYS B 1 42 ? 10.914 -4.594 -7.395 1 90.19 42 LYS B CA 1
ATOM 1550 C C . LYS B 1 42 ? 11.391 -5.578 -6.324 1 90.19 42 LYS B C 1
ATOM 1552 O O . LYS B 1 42 ? 11.008 -5.465 -5.156 1 90.19 42 LYS B O 1
ATOM 1557 N N . ASP B 1 43 ? 12.305 -6.41 -6.766 1 93.69 43 ASP B N 1
ATOM 1558 C CA . ASP B 1 43 ? 12.969 -7.301 -5.824 1 93.69 43 ASP B CA 1
ATOM 1559 C C . ASP B 1 43 ? 13.805 -6.508 -4.816 1 93.69 43 ASP B C 1
ATOM 1561 O O . ASP B 1 43 ? 14.352 -5.453 -5.148 1 93.69 43 ASP B O 1
ATOM 1565 N N . ASN B 1 44 ? 13.812 -7.059 -3.553 1 90.5 44 ASN B N 1
ATOM 1566 C CA . ASN B 1 44 ? 14.703 -6.594 -2.496 1 90.5 44 ASN B CA 1
ATOM 1567 C C . ASN B 1 44 ? 14.336 -5.188 -2.031 1 90.5 44 ASN B C 1
ATOM 1569 O O . ASN B 1 44 ? 15.117 -4.531 -1.344 1 90.5 44 ASN B O 1
ATOM 1573 N N . SER B 1 45 ? 13.188 -4.727 -2.562 1 81.62 45 SER B N 1
ATOM 1574 C CA . SER B 1 45 ? 12.641 -3.531 -1.926 1 81.62 45 SER B CA 1
ATOM 1575 C C . SER B 1 45 ? 11.961 -3.869 -0.605 1 81.62 45 SER B C 1
ATOM 1577 O O . SER B 1 45 ? 11.414 -4.961 -0.446 1 81.62 45 SER B O 1
ATOM 1579 N N . PRO B 1 46 ? 12.023 -2.957 0.317 1 82.06 46 PRO B N 1
ATOM 1580 C CA . PRO B 1 46 ? 11.57 -3.285 1.672 1 82.06 46 PRO B CA 1
ATOM 1581 C C . PRO B 1 46 ? 10.125 -3.777 1.711 1 82.06 46 PRO B C 1
ATOM 1583 O O . PRO B 1 46 ? 9.844 -4.82 2.307 1 82.06 46 PRO B O 1
ATOM 158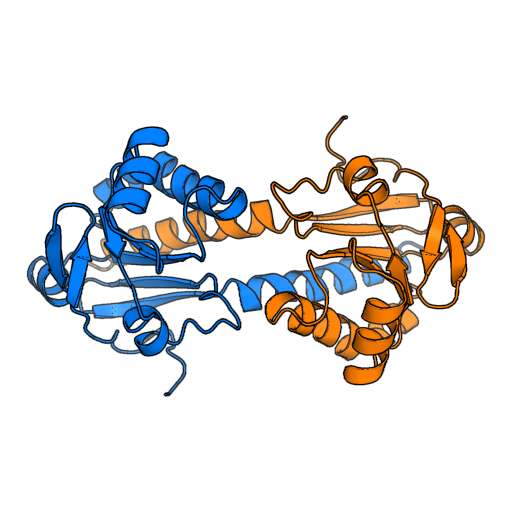6 N N . VAL B 1 47 ? 9.203 -3.086 1.073 1 82.06 47 VAL B N 1
ATOM 1587 C CA . VAL B 1 47 ? 7.789 -3.43 1.136 1 82.06 47 VAL B CA 1
ATOM 1588 C C . VAL B 1 47 ? 7.535 -4.715 0.35 1 82.06 47 VAL B C 1
ATOM 1590 O O . VAL B 1 47 ? 6.781 -5.582 0.795 1 82.06 47 VAL B O 1
ATOM 1593 N N . CYS B 1 48 ? 8.203 -4.812 -0.791 1 89.94 48 CYS B N 1
ATOM 1594 C CA . CYS B 1 48 ? 8.039 -6.012 -1.604 1 89.94 48 CYS B CA 1
ATOM 1595 C C . CYS B 1 48 ? 8.586 -7.238 -0.886 1 89.94 48 CYS B C 1
ATOM 1597 O O . CYS B 1 48 ? 8.016 -8.328 -0.985 1 89.94 48 CYS B O 1
ATOM 1599 N N . THR B 1 49 ? 9.711 -7.02 -0.227 1 91.56 49 THR B N 1
ATOM 1600 C CA . THR B 1 49 ? 10.305 -8.094 0.567 1 91.56 49 THR B CA 1
ATOM 1601 C C . THR B 1 49 ? 9.352 -8.531 1.675 1 91.56 49 THR B C 1
ATOM 1603 O O . THR B 1 49 ? 9.102 -9.727 1.848 1 91.56 49 THR B O 1
ATOM 1606 N N . LYS B 1 50 ? 8.781 -7.605 2.328 1 88 50 LYS B N 1
ATOM 1607 C CA . LYS B 1 50 ? 7.852 -7.926 3.408 1 88 50 LYS B CA 1
ATOM 1608 C C . LYS B 1 50 ? 6.637 -8.68 2.883 1 88 50 LYS B C 1
ATOM 1610 O O . LYS B 1 50 ? 6.184 -9.648 3.498 1 88 50 LYS B O 1
ATOM 1615 N N . GLU B 1 51 ? 6.109 -8.188 1.809 1 92.19 51 GLU B N 1
ATOM 1616 C CA . GLU B 1 51 ? 4.965 -8.844 1.182 1 92.19 51 GLU B CA 1
ATOM 1617 C C . GLU B 1 51 ? 5.293 -10.289 0.8 1 92.19 51 GLU B C 1
ATOM 1619 O O . GLU B 1 51 ? 4.555 -11.211 1.149 1 92.19 51 GLU B O 1
ATOM 1624 N N . SER B 1 52 ? 6.406 -10.477 0.117 1 96.31 52 SER B N 1
ATOM 1625 C CA . SER B 1 52 ? 6.805 -11.812 -0.324 1 96.31 52 SER B CA 1
ATOM 1626 C C . SER B 1 52 ? 7.07 -12.734 0.863 1 96.31 52 SER B C 1
ATOM 1628 O O . SER B 1 52 ? 6.707 -13.906 0.838 1 96.31 52 SER B O 1
ATOM 1630 N N . CYS B 1 53 ? 7.633 -12.195 1.902 1 96.06 53 CYS B N 1
ATOM 1631 C CA . CYS B 1 53 ? 7.906 -12.992 3.092 1 96.06 53 CYS B CA 1
ATOM 1632 C C . CYS B 1 53 ? 6.609 -13.367 3.807 1 96.06 53 CYS B C 1
ATOM 1634 O O . CYS B 1 53 ? 6.504 -14.453 4.383 1 96.06 53 CYS B O 1
ATOM 1636 N N . GLU B 1 54 ? 5.676 -12.492 3.773 1 94.25 54 GLU B N 1
ATOM 1637 C CA . GLU B 1 54 ? 4.383 -12.836 4.355 1 94.25 54 GLU B CA 1
ATOM 1638 C C . GLU B 1 54 ? 3.715 -13.969 3.584 1 94.25 54 GLU B C 1
ATOM 1640 O O . GLU B 1 54 ? 3.109 -14.859 4.184 1 94.25 54 GLU B O 1
ATOM 1645 N N . PHE B 1 55 ? 3.758 -13.906 2.227 1 96.94 55 PHE B N 1
ATOM 1646 C CA . PHE B 1 55 ? 3.287 -15.039 1.429 1 96.94 55 PHE B CA 1
ATOM 1647 C C . PHE B 1 55 ? 4.055 -1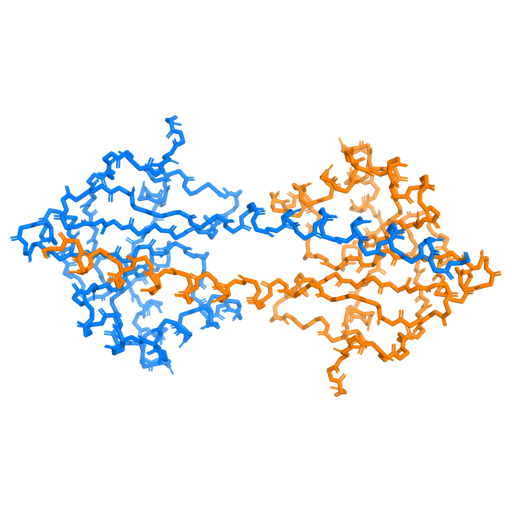6.312 1.779 1 96.94 55 PHE B C 1
ATOM 1649 O O . PHE B 1 55 ? 3.463 -17.375 1.894 1 96.94 55 PHE B O 1
ATOM 1656 N N . ARG B 1 56 ? 5.391 -16.156 1.924 1 97.06 56 ARG B N 1
ATOM 1657 C CA . ARG B 1 56 ? 6.219 -17.297 2.322 1 97.06 56 ARG B CA 1
ATOM 1658 C C . ARG B 1 56 ? 5.746 -17.875 3.648 1 97.06 56 ARG B C 1
ATOM 1660 O O . ARG B 1 56 ? 5.555 -19.094 3.766 1 97.06 56 ARG B O 1
ATOM 1667 N N . ASP B 1 57 ? 5.508 -17.031 4.621 1 97.5 57 ASP B N 1
ATOM 1668 C CA . ASP B 1 57 ? 5.191 -17.453 5.984 1 97.5 57 ASP B CA 1
ATOM 1669 C C . ASP B 1 57 ? 3.83 -18.141 6.039 1 97.5 57 ASP B C 1
ATOM 1671 O O . ASP B 1 57 ? 3.574 -18.953 6.938 1 97.5 57 ASP B O 1
ATOM 1675 N N . LYS B 1 58 ? 2.988 -17.922 5.055 1 96.5 58 LYS B N 1
ATOM 1676 C CA . LYS B 1 58 ? 1.655 -18.516 5.027 1 96.5 58 LYS B CA 1
ATOM 1677 C C . LYS B 1 58 ? 1.513 -19.5 3.863 1 96.5 58 LYS B C 1
ATOM 1679 O O . LYS B 1 58 ? 0.409 -19.953 3.562 1 96.5 58 LYS B O 1
ATOM 1684 N N . TYR B 1 59 ? 2.557 -19.781 3.24 1 97.88 59 TYR B N 1
ATOM 1685 C CA . TYR B 1 59 ? 2.531 -20.547 1.999 1 97.88 59 TYR B CA 1
ATOM 1686 C C . TYR B 1 59 ? 1.892 -21.922 2.215 1 97.88 59 TYR B C 1
ATOM 1688 O O . TYR B 1 59 ? 1.104 -22.375 1.388 1 97.88 59 TYR B O 1
ATOM 1696 N N . GLN B 1 60 ? 2.24 -22.578 3.289 1 97.44 60 GLN B N 1
ATOM 1697 C CA . GLN B 1 60 ? 1.718 -23.906 3.551 1 97.44 60 GLN B CA 1
ATOM 1698 C C . GLN B 1 60 ? 0.195 -23.891 3.648 1 97.44 60 GLN B C 1
ATOM 1700 O O . GLN B 1 60 ? -0.467 -24.844 3.229 1 97.44 60 GLN B O 1
ATOM 1705 N N . LYS B 1 61 ? -0.353 -22.812 4.184 1 96.38 61 LYS B N 1
ATOM 1706 C CA . LYS B 1 61 ? -1.807 -22.703 4.262 1 96.38 61 LYS B CA 1
ATOM 1707 C C . LYS B 1 61 ? -2.426 -22.578 2.873 1 96.38 61 LYS B C 1
ATOM 1709 O O . LYS B 1 61 ? -3.502 -23.125 2.617 1 96.38 61 LYS B O 1
ATOM 1714 N N . PHE B 1 62 ? -1.788 -21.844 1.98 1 96.88 62 PHE B N 1
ATOM 1715 C CA . PHE B 1 62 ? -2.26 -21.734 0.605 1 96.88 62 PHE B CA 1
ATOM 1716 C C . PHE B 1 62 ? -2.225 -23.094 -0.085 1 96.88 62 PHE B C 1
ATOM 1718 O O . PHE B 1 62 ? -3.186 -23.484 -0.755 1 96.88 62 PHE B O 1
ATOM 1725 N N . ILE B 1 63 ? -1.134 -23.844 0.159 1 97.12 63 ILE B N 1
ATOM 1726 C CA . ILE B 1 63 ? -0.968 -25.156 -0.454 1 97.12 63 ILE B CA 1
ATOM 1727 C C . ILE B 1 63 ? -2.02 -26.109 0.092 1 97.12 63 ILE B C 1
ATOM 1729 O O . ILE B 1 63 ? -2.641 -26.859 -0.667 1 97.12 63 ILE B O 1
ATOM 1733 N N . GLU B 1 64 ? -2.219 -26.047 1.368 1 96.62 64 GLU B N 1
ATOM 1734 C CA . GLU B 1 64 ? -3.209 -26.922 1.987 1 96.62 64 GLU B CA 1
ATOM 1735 C C . GLU B 1 64 ? -4.613 -26.609 1.473 1 96.62 64 GLU B C 1
ATOM 1737 O O . GLU B 1 64 ? -5.453 -27.516 1.373 1 96.62 64 GLU B O 1
ATOM 1742 N N . ALA B 1 65 ? -4.801 -25.438 1.091 1 95.06 65 ALA B N 1
ATOM 1743 C CA . ALA B 1 65 ? -6.102 -25.031 0.563 1 95.06 65 ALA B CA 1
ATOM 1744 C C . ALA B 1 65 ? -6.191 -25.297 -0.938 1 95.06 65 ALA B C 1
ATOM 1746 O O . ALA B 1 65 ? -7.238 -25.078 -1.551 1 95.06 65 ALA B O 1
ATOM 1747 N N . GLY B 1 66 ? -5.094 -25.703 -1.511 1 96.12 66 GLY B N 1
ATOM 1748 C CA . GLY B 1 66 ? -5.09 -26.141 -2.895 1 96.12 66 GLY B CA 1
ATOM 1749 C C . GLY B 1 66 ? -4.645 -25.062 -3.867 1 96.12 66 GLY B C 1
ATOM 1750 O O . GLY B 1 66 ? -4.84 -25.203 -5.078 1 96.12 66 GLY B O 1
ATOM 1751 N N . ALA B 1 67 ? -4.094 -24 -3.396 1 97.88 67 ALA B N 1
ATOM 1752 C CA . ALA B 1 67 ? -3.752 -22.875 -4.258 1 97.88 67 ALA B CA 1
ATOM 1753 C C . ALA B 1 67 ? -2.24 -22.75 -4.426 1 97.88 67 ALA B C 1
ATOM 1755 O O . ALA B 1 67 ? -1.476 -23.203 -3.566 1 97.88 67 ALA B O 1
ATOM 1756 N N . GLU B 1 68 ? -1.838 -22.172 -5.504 1 97.94 68 GLU B N 1
ATOM 1757 C CA . GLU B 1 68 ? -0.455 -21.75 -5.711 1 97.94 68 GLU B CA 1
ATOM 1758 C C . GLU B 1 68 ? -0.304 -20.234 -5.57 1 97.94 68 GLU B C 1
ATOM 1760 O O . GLU B 1 68 ? -1.264 -19.484 -5.773 1 97.94 68 GLU B O 1
ATOM 1765 N N . VAL B 1 69 ? 0.859 -19.812 -5.195 1 98.5 69 VAL B N 1
ATOM 1766 C CA . VAL B 1 69 ? 1.219 -18.406 -5.125 1 98.5 69 VAL B CA 1
ATOM 1767 C C . VAL B 1 69 ? 2.291 -18.094 -6.164 1 98.5 69 VAL B C 1
ATOM 1769 O O . VAL B 1 69 ? 3.283 -18.812 -6.281 1 98.5 69 VAL B O 1
ATOM 1772 N N . ILE B 1 70 ? 2.037 -17.031 -6.941 1 98.56 70 ILE B N 1
ATOM 1773 C CA . ILE B 1 70 ? 2.961 -16.625 -8 1 98.56 70 ILE B CA 1
ATOM 1774 C C . ILE B 1 70 ? 3.217 -15.125 -7.93 1 98.56 70 ILE B C 1
ATOM 1776 O O . ILE B 1 70 ? 2.277 -14.328 -7.984 1 98.56 70 ILE B O 1
ATOM 1780 N N . GLY B 1 71 ? 4.52 -14.789 -7.867 1 98.19 71 GLY B N 1
ATOM 1781 C CA . GLY B 1 71 ? 4.879 -13.383 -7.922 1 98.19 71 GLY B CA 1
ATOM 1782 C C . GLY B 1 71 ? 5.305 -12.93 -9.305 1 98.19 71 GLY B C 1
ATOM 1783 O O . GLY B 1 71 ? 5.859 -13.711 -10.078 1 98.19 71 GLY B O 1
ATOM 1784 N N . VAL B 1 72 ? 5.004 -11.633 -9.578 1 97.62 72 VAL B N 1
ATOM 1785 C CA . VAL B 1 72 ? 5.352 -11.078 -10.883 1 97.62 72 VAL B CA 1
ATOM 1786 C C . VAL B 1 72 ? 6 -9.711 -10.703 1 97.62 72 VAL B C 1
ATOM 1788 O O . VAL B 1 72 ? 5.449 -8.836 -10.023 1 97.62 72 VAL B O 1
ATOM 1791 N N . SER B 1 73 ? 7.141 -9.539 -11.242 1 95.81 73 SER B N 1
ATOM 1792 C CA . SER B 1 73 ? 7.738 -8.219 -11.391 1 95.81 73 SER B CA 1
ATOM 1793 C C . SER B 1 73 ? 8.555 -8.125 -12.672 1 95.81 73 SER B C 1
ATOM 1795 O O . SER B 1 73 ? 8.734 -9.125 -13.383 1 95.81 73 SER B O 1
ATOM 1797 N N . SER B 1 74 ? 9.023 -6.91 -12.961 1 93.94 74 SER B N 1
ATOM 1798 C CA . SER B 1 74 ? 9.773 -6.699 -14.195 1 93.94 74 SER B CA 1
ATOM 1799 C C . SER B 1 74 ? 11.242 -7.086 -14.023 1 93.94 74 SER B C 1
ATOM 1801 O O . SER B 1 74 ? 12.023 -7.008 -14.969 1 93.94 74 SER B O 1
ATOM 1803 N N . ASP B 1 75 ? 11.609 -7.535 -12.844 1 94.62 75 ASP B N 1
ATOM 1804 C CA . ASP B 1 75 ? 12.992 -7.914 -12.57 1 94.62 75 ASP B CA 1
ATOM 1805 C C . ASP B 1 75 ? 13.414 -9.102 -13.438 1 94.62 75 ASP B C 1
ATOM 1807 O O . ASP B 1 75 ? 12.57 -9.859 -13.914 1 94.62 75 ASP B O 1
ATOM 1811 N N . GLY B 1 76 ? 14.719 -9.219 -13.672 1 95.19 76 GLY B N 1
ATOM 1812 C CA . GLY B 1 76 ? 15.242 -10.305 -14.477 1 95.19 76 GLY B CA 1
ATOM 1813 C C . GLY B 1 76 ? 15.398 -11.602 -13.703 1 95.19 76 GLY B C 1
ATOM 1814 O O . GLY B 1 76 ? 15.164 -11.641 -12.5 1 95.19 76 GLY B O 1
ATOM 1815 N N . GLU B 1 77 ? 15.781 -12.617 -14.43 1 95.69 77 GLU B N 1
ATOM 1816 C CA . GLU B 1 77 ? 15.914 -13.953 -13.867 1 95.69 77 GLU B CA 1
ATOM 1817 C C . GLU B 1 77 ? 16.938 -13.977 -12.727 1 95.69 77 GLU B C 1
ATOM 1819 O O . GLU B 1 77 ? 16.688 -14.578 -11.68 1 95.69 77 GLU B O 1
ATOM 1824 N N . ASP B 1 78 ? 18.031 -13.297 -12.922 1 96.31 78 ASP B N 1
ATOM 1825 C CA . ASP B 1 78 ? 19.062 -13.297 -11.906 1 96.31 78 ASP B CA 1
ATOM 1826 C C . ASP B 1 78 ? 18.578 -12.617 -10.625 1 96.31 78 ASP B C 1
ATOM 1828 O O . ASP B 1 78 ? 18.875 -13.078 -9.523 1 96.31 78 ASP B O 1
ATOM 1832 N N . SER B 1 79 ? 17.906 -11.539 -10.789 1 97.25 79 SER B N 1
ATOM 1833 C CA . SER B 1 79 ? 17.375 -10.836 -9.633 1 97.25 79 SER B CA 1
ATOM 1834 C C . SER B 1 79 ? 16.359 -11.703 -8.883 1 97.25 79 SER B C 1
ATOM 1836 O O . SER B 1 79 ? 16.406 -11.797 -7.656 1 97.25 79 SER B O 1
ATOM 1838 N N . HIS B 1 80 ? 15.484 -12.359 -9.617 1 98.12 80 HIS B N 1
ATOM 1839 C CA . HIS B 1 80 ? 14.5 -13.25 -9.008 1 98.12 80 HIS B CA 1
ATOM 1840 C C . HIS B 1 80 ? 15.188 -14.391 -8.258 1 98.12 80 HIS B C 1
ATOM 1842 O O . HIS B 1 80 ? 14.797 -14.719 -7.137 1 98.12 80 HIS B O 1
ATOM 1848 N N . LYS B 1 81 ? 16.172 -14.977 -8.891 1 97.19 81 LYS B N 1
ATOM 1849 C CA . LYS B 1 81 ? 16.906 -16.062 -8.242 1 97.19 81 LYS B CA 1
ATOM 1850 C C . LYS B 1 81 ? 17.516 -15.609 -6.922 1 97.19 81 LYS B C 1
ATOM 1852 O O . LYS B 1 81 ? 17.406 -16.312 -5.914 1 97.19 81 LYS B O 1
ATOM 1857 N N . SER B 1 82 ? 18.109 -14.484 -6.953 1 97.88 82 SER B N 1
ATOM 1858 C CA . SER B 1 82 ? 18.719 -13.914 -5.746 1 97.88 82 SER B CA 1
ATOM 1859 C C . SER B 1 82 ? 17.656 -13.633 -4.684 1 97.88 82 SER B C 1
ATOM 1861 O O . SER B 1 82 ? 17.859 -13.938 -3.504 1 97.88 82 SER B O 1
ATOM 1863 N N . PHE B 1 83 ? 16.594 -13.047 -5.07 1 98.12 83 PHE B N 1
ATOM 1864 C CA . PHE B 1 83 ? 15.5 -12.703 -4.164 1 98.12 83 PHE B CA 1
ATOM 1865 C C . PHE B 1 83 ? 14.906 -13.953 -3.533 1 98.12 83 PHE B C 1
ATOM 1867 O O . PHE B 1 83 ? 14.734 -14.023 -2.312 1 98.12 83 PHE B O 1
ATOM 1874 N N . VAL B 1 84 ? 14.656 -15.008 -4.324 1 98.31 84 VAL B N 1
ATOM 1875 C CA . VAL B 1 84 ? 14.094 -16.281 -3.875 1 98.31 84 VAL B CA 1
ATOM 1876 C C . VAL B 1 84 ? 15.055 -16.953 -2.898 1 98.31 84 VAL B C 1
ATOM 1878 O O . VAL B 1 84 ? 14.641 -17.422 -1.834 1 98.31 84 VAL B O 1
ATOM 1881 N N . SER B 1 85 ? 16.328 -16.984 -3.271 1 97.88 85 SER B N 1
ATOM 1882 C CA . SER B 1 85 ? 17.328 -17.625 -2.438 1 97.88 85 SER B CA 1
ATOM 1883 C C . SER B 1 85 ? 17.531 -16.875 -1.122 1 97.88 85 SER B C 1
ATOM 1885 O O . SER B 1 85 ? 17.547 -17.5 -0.053 1 97.88 85 SER B O 1
ATOM 1887 N N . LYS B 1 86 ? 17.609 -15.633 -1.22 1 98.06 86 LYS B N 1
ATOM 1888 C CA . LYS B 1 86 ? 17.891 -14.789 -0.057 1 98.06 86 LYS B CA 1
ATOM 1889 C C . LYS B 1 86 ? 16.812 -14.938 1.003 1 98.06 86 LYS B C 1
ATOM 1891 O O . LYS B 1 86 ? 17.094 -14.938 2.201 1 98.06 86 LYS B O 1
ATOM 1896 N N . TYR B 1 87 ? 15.602 -15.07 0.546 1 98.19 87 TYR B N 1
ATOM 1897 C CA . TYR B 1 87 ? 14.508 -15.055 1.506 1 98.19 87 TYR B CA 1
ATOM 1898 C C . TYR B 1 87 ? 13.797 -16.406 1.542 1 98.19 87 TYR B C 1
ATOM 1900 O O . TYR B 1 87 ? 12.734 -16.531 2.152 1 98.19 87 TYR B O 1
ATOM 1908 N N . SER B 1 88 ? 14.359 -17.422 0.879 1 98.44 88 SER B N 1
ATOM 1909 C CA . SER B 1 88 ? 13.836 -18.781 0.877 1 98.44 88 SER B CA 1
ATOM 1910 C C . SER B 1 88 ? 12.367 -18.797 0.479 1 98.44 88 SER B C 1
ATOM 1912 O O . SER B 1 88 ? 11.531 -19.391 1.179 1 98.44 88 SER B O 1
ATOM 1914 N N . LEU B 1 89 ? 12.055 -18.125 -0.581 1 98.44 89 LEU B N 1
ATOM 1915 C CA . LEU B 1 89 ? 10.68 -18.125 -1.054 1 98.44 89 LEU B CA 1
ATOM 1916 C C . LEU B 1 89 ? 10.312 -19.469 -1.669 1 98.44 89 LEU B C 1
ATOM 1918 O O . LEU B 1 89 ? 10.992 -19.953 -2.576 1 98.44 89 LEU B O 1
ATOM 1922 N N . PRO B 1 90 ? 9.227 -20.078 -1.229 1 98.38 90 PRO B N 1
ATOM 1923 C CA . PRO B 1 90 ? 8.883 -21.422 -1.696 1 98.38 90 PRO B CA 1
ATOM 1924 C C . PRO B 1 90 ? 7.996 -21.406 -2.941 1 98.38 90 PRO B C 1
ATOM 1926 O O . PRO B 1 90 ? 7.504 -22.453 -3.365 1 98.38 90 PRO B O 1
ATOM 1929 N N . PHE B 1 91 ? 7.742 -20.281 -3.516 1 98.31 91 PHE B N 1
ATOM 1930 C CA . PHE B 1 91 ? 6.914 -20.141 -4.707 1 98.31 91 PHE B CA 1
ATOM 1931 C C . PHE B 1 91 ? 7.691 -19.469 -5.832 1 98.31 91 PHE B C 1
ATOM 1933 O O . PHE B 1 91 ? 8.773 -18.922 -5.605 1 98.31 91 PHE B O 1
ATOM 1940 N N . THR B 1 92 ? 7.145 -19.5 -7.035 1 97.38 92 THR B N 1
ATOM 1941 C CA . THR B 1 92 ? 7.891 -19.031 -8.195 1 97.38 92 THR B CA 1
ATOM 1942 C C . THR B 1 92 ? 7.637 -17.547 -8.43 1 97.38 92 THR B C 1
ATOM 1944 O O . THR B 1 92 ? 6.602 -17.016 -8.023 1 97.38 92 THR B O 1
ATOM 1947 N N . LEU B 1 93 ? 8.625 -16.906 -9.078 1 98.31 93 LEU B N 1
ATOM 1948 C CA . LEU B 1 93 ? 8.523 -15.539 -9.562 1 98.31 93 LEU B CA 1
ATOM 1949 C C . LEU B 1 93 ? 8.648 -15.492 -11.078 1 98.31 93 LEU B C 1
ATOM 1951 O O . LEU B 1 93 ? 9.5 -16.172 -11.656 1 98.31 93 LEU B O 1
ATOM 1955 N N . LEU B 1 94 ? 7.75 -14.719 -11.68 1 98 94 LEU B N 1
ATOM 1956 C CA . LEU B 1 94 ? 7.781 -14.539 -13.125 1 98 94 LEU B CA 1
ATOM 1957 C C . LEU B 1 94 ? 8.484 -13.234 -13.492 1 98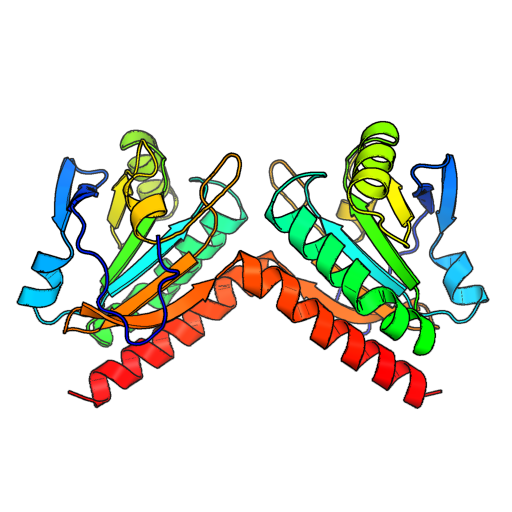 94 LEU B C 1
ATOM 1959 O O . LEU B 1 94 ? 8.297 -12.211 -12.836 1 98 94 LEU B O 1
ATOM 1963 N N . THR B 1 95 ? 9.312 -13.391 -14.531 1 96.25 95 THR B N 1
ATOM 1964 C CA . THR B 1 95 ? 9.945 -12.211 -15.117 1 96.25 95 THR B CA 1
ATOM 1965 C C . THR B 1 95 ? 9.039 -11.578 -16.156 1 96.25 95 THR B C 1
ATOM 1967 O O . THR B 1 95 ? 8.766 -12.18 -17.203 1 96.25 95 THR B O 1
ATOM 1970 N N . ASP B 1 96 ? 8.672 -10.305 -15.844 1 94.56 96 ASP B N 1
ATOM 1971 C CA . ASP B 1 96 ? 7.82 -9.547 -16.75 1 94.56 96 ASP B CA 1
ATOM 1972 C C . ASP B 1 96 ? 8.57 -8.367 -17.359 1 94.56 96 ASP B C 1
ATOM 1974 O O . ASP B 1 96 ? 8.188 -7.211 -17.156 1 94.56 96 ASP B O 1
ATOM 1978 N N . LYS B 1 97 ? 9.594 -8.617 -18.109 1 83.81 97 LYS B N 1
ATOM 1979 C CA . LYS B 1 97 ? 10.609 -7.668 -18.562 1 83.81 97 LYS B CA 1
ATOM 1980 C C . LYS B 1 97 ? 9.969 -6.422 -19.172 1 83.81 97 LYS B C 1
ATOM 1982 O O . LYS B 1 97 ? 10.422 -5.305 -18.922 1 83.81 97 LYS B O 1
ATOM 1987 N N . HIS B 1 98 ? 8.969 -6.426 -19.953 1 84.94 98 HIS B N 1
ATOM 1988 C CA . HIS B 1 98 ? 8.375 -5.254 -20.578 1 84.94 98 HIS B CA 1
ATOM 1989 C C . HIS B 1 98 ? 6.977 -4.988 -20.047 1 84.94 98 HIS B C 1
ATOM 1991 O O . HIS B 1 98 ? 6.16 -4.344 -20.703 1 84.94 98 HIS B O 1
ATOM 1997 N N . SER B 1 99 ? 6.789 -5.469 -18.859 1 90.38 99 SER B N 1
ATOM 1998 C CA . SER B 1 99 ? 5.539 -5.262 -18.141 1 90.38 99 SER B CA 1
ATOM 1999 C C . SER B 1 99 ? 4.34 -5.695 -18.969 1 90.38 99 SER B C 1
ATOM 2001 O O . SER B 1 99 ? 3.27 -5.082 -18.906 1 90.38 99 SER B O 1
ATOM 2003 N N . LYS B 1 100 ? 4.602 -6.613 -19.828 1 91.06 100 LYS B N 1
ATOM 2004 C CA . LYS B 1 100 ? 3.514 -7.098 -20.672 1 91.06 100 LYS B CA 1
ATOM 2005 C C . LYS B 1 100 ? 2.396 -7.707 -19.828 1 91.06 100 LYS B C 1
ATOM 2007 O O . LYS B 1 100 ? 1.217 -7.434 -20.062 1 91.06 100 LYS B O 1
ATOM 2012 N N . LEU B 1 101 ? 2.768 -8.547 -18.922 1 94.38 101 LEU B N 1
ATOM 2013 C CA . LEU B 1 101 ? 1.791 -9.188 -18.062 1 94.38 101 LEU B CA 1
ATOM 2014 C C . LEU B 1 101 ? 1.092 -8.156 -17.172 1 94.38 101 LEU B C 1
ATOM 2016 O O . LEU B 1 101 ? -0.122 -8.234 -16.969 1 94.38 101 LEU B O 1
ATOM 2020 N N . ALA B 1 102 ? 1.888 -7.289 -16.625 1 93.56 102 ALA B N 1
ATOM 2021 C CA . ALA B 1 102 ? 1.316 -6.219 -15.805 1 93.56 102 ALA B CA 1
ATOM 2022 C C . ALA B 1 102 ? 0.291 -5.414 -16.594 1 93.56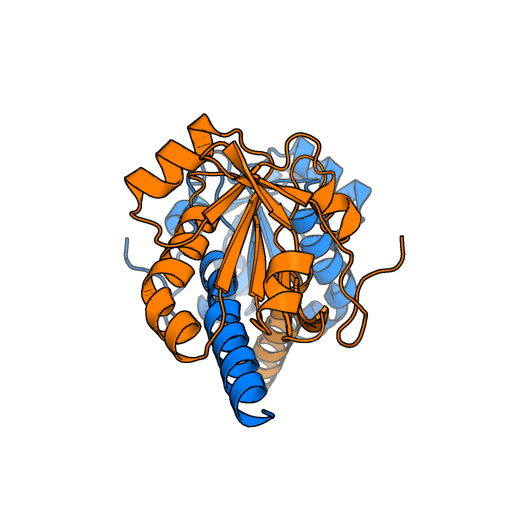 102 ALA B C 1
ATOM 2024 O O . ALA B 1 102 ? -0.796 -5.117 -16.094 1 93.56 102 ALA B O 1
ATOM 2025 N N . LYS B 1 103 ? 0.574 -5.09 -17.812 1 90.94 103 LYS B N 1
ATOM 2026 C CA . LYS B 1 103 ? -0.342 -4.352 -18.688 1 90.94 103 LYS B CA 1
ATOM 2027 C C . LYS B 1 103 ? -1.604 -5.156 -18.969 1 90.94 103 LYS B C 1
ATOM 2029 O O . LYS B 1 103 ? -2.713 -4.617 -18.938 1 90.94 103 LYS B O 1
ATOM 2034 N N . LEU B 1 104 ? -1.413 -6.375 -19.219 1 92.81 104 LEU B N 1
ATOM 2035 C CA . LEU B 1 104 ? -2.518 -7.285 -19.5 1 92.81 104 LEU B CA 1
ATOM 2036 C C . LEU B 1 104 ? -3.508 -7.324 -18.344 1 92.81 104 LEU B C 1
ATOM 2038 O O . LEU B 1 104 ? -4.719 -7.402 -18.562 1 92.81 104 LEU B O 1
ATOM 2042 N N . TYR B 1 105 ? -2.992 -7.234 -17.156 1 95.69 105 TYR B N 1
ATOM 2043 C CA . TYR B 1 105 ? -3.822 -7.348 -15.961 1 95.69 105 TYR B CA 1
ATOM 2044 C C . TYR B 1 105 ? -4.188 -5.969 -15.422 1 95.69 105 TYR B C 1
ATOM 2046 O O . TYR B 1 105 ? -4.781 -5.859 -14.344 1 95.69 105 TYR B O 1
ATOM 2054 N N . GLY B 1 106 ? -3.758 -4.953 -16.078 1 91.69 106 GLY B N 1
ATOM 2055 C CA . GLY B 1 106 ? -4.113 -3.604 -15.664 1 91.69 106 GLY B CA 1
ATOM 2056 C C . GLY B 1 106 ? -3.363 -3.133 -14.438 1 91.69 106 GLY B C 1
ATOM 2057 O O . GLY B 1 106 ? -3.908 -2.398 -13.609 1 91.69 106 GLY B O 1
ATOM 2058 N N . VAL B 1 107 ? -2.199 -3.678 -14.25 1 88.75 107 VAL B N 1
ATOM 2059 C CA . VAL B 1 107 ? -1.332 -3.236 -13.164 1 88.75 107 VAL B CA 1
ATOM 2060 C C . VAL B 1 107 ? -0.431 -2.104 -13.648 1 88.75 107 VAL B C 1
ATOM 2062 O O . VAL B 1 107 ? 0.621 -2.348 -14.242 1 88.75 107 VAL B O 1
ATOM 2065 N N . ASN B 1 108 ? -0.934 -0.92 -13.625 1 71.62 108 ASN B N 1
ATOM 2066 C CA . ASN B 1 108 ? -0.258 0.234 -14.203 1 71.62 108 ASN B CA 1
ATOM 2067 C C . ASN B 1 108 ? 0.599 0.962 -13.172 1 71.62 108 ASN B C 1
ATOM 2069 O O . ASN B 1 108 ? 0.347 0.865 -11.969 1 71.62 108 ASN B O 1
ATOM 2073 N N . GLY B 1 109 ? 1.731 1.339 -13.547 1 65.75 109 GLY B N 1
ATOM 2074 C CA . GLY B 1 109 ? 2.592 2.221 -12.773 1 65.75 109 GLY B CA 1
ATOM 2075 C C . GLY B 1 109 ? 3.357 3.209 -13.625 1 65.75 10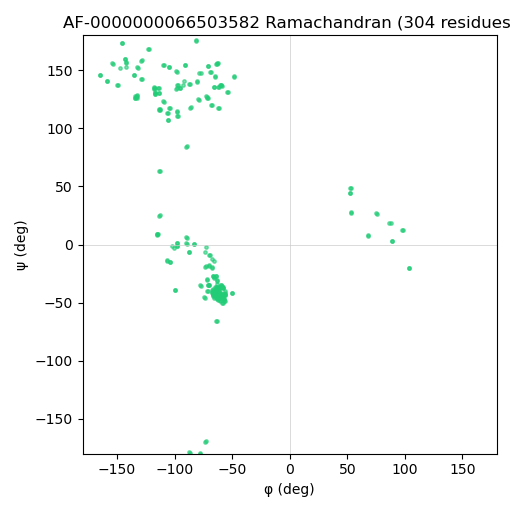9 GLY B C 1
ATOM 2076 O O . GLY B 1 109 ? 3.375 3.092 -14.852 1 65.75 109 GLY B O 1
ATOM 2077 N N . ILE B 1 110 ? 3.695 4.309 -13.086 1 56.31 110 ILE B N 1
ATOM 2078 C CA . ILE B 1 110 ? 4.438 5.32 -13.828 1 56.31 110 ILE B CA 1
ATOM 2079 C C . ILE B 1 110 ? 5.805 4.766 -14.227 1 56.31 110 ILE B C 1
ATOM 2081 O O . ILE B 1 110 ? 6.074 4.578 -15.414 1 56.31 110 ILE B O 1
ATOM 2085 N N . LEU B 1 111 ? 6.621 4.508 -13.32 1 56.25 111 LEU B N 1
ATOM 2086 C CA . LEU B 1 111 ? 7.957 4.02 -13.641 1 56.25 111 LEU B CA 1
ATOM 2087 C C . LEU B 1 111 ? 8.039 2.506 -13.469 1 56.25 111 LEU B C 1
ATOM 2089 O O . LEU B 1 111 ? 8.664 1.815 -14.273 1 56.25 111 LEU B O 1
ATOM 2093 N N . LEU B 1 112 ? 7.359 2.057 -12.406 1 65.06 112 LEU B N 1
ATOM 2094 C CA . LEU B 1 112 ? 7.293 0.627 -12.125 1 65.06 112 LEU B CA 1
ATOM 2095 C C . LEU B 1 112 ? 5.848 0.181 -11.93 1 65.06 112 LEU B C 1
ATOM 2097 O O . LEU B 1 112 ? 5.012 0.96 -11.461 1 65.06 112 LEU B O 1
ATOM 2101 N N . PRO B 1 113 ? 5.641 -1.044 -12.461 1 69.56 113 PRO B N 1
ATOM 2102 C CA . PRO B 1 113 ? 4.285 -1.522 -12.172 1 69.56 113 PRO B CA 1
ATOM 2103 C C . PRO B 1 113 ? 3.906 -1.373 -10.695 1 69.56 113 PRO B C 1
ATOM 2105 O O . PRO B 1 113 ? 4.773 -1.452 -9.82 1 69.56 113 PRO B O 1
ATOM 2108 N N . GLY B 1 114 ? 2.693 -1.086 -10.484 1 81 114 GLY B N 1
ATOM 2109 C CA . GLY B 1 114 ? 2.186 -0.979 -9.125 1 81 114 GLY B CA 1
ATOM 2110 C C . GLY B 1 114 ? 2.021 -2.324 -8.438 1 81 114 GLY B C 1
ATOM 2111 O O . GLY B 1 114 ? 2.631 -3.312 -8.852 1 81 114 GLY B O 1
ATOM 2112 N N . ARG B 1 115 ? 1.382 -2.268 -7.324 1 87.12 115 ARG B N 1
ATOM 2113 C CA . ARG B 1 115 ? 1.115 -3.447 -6.508 1 87.12 115 ARG B CA 1
ATOM 2114 C C . ARG B 1 115 ? -0.34 -3.883 -6.637 1 87.12 115 ARG B C 1
ATOM 2116 O O . ARG B 1 115 ? -1.255 -3.102 -6.367 1 87.12 115 ARG B O 1
ATOM 2123 N N . LYS B 1 116 ? -0.574 -5.062 -7.137 1 92.94 116 LYS B N 1
ATOM 2124 C CA . LYS B 1 116 ? -1.916 -5.617 -7.285 1 92.94 116 LYS B CA 1
ATOM 2125 C C . LYS B 1 116 ? -1.896 -7.137 -7.176 1 92.94 116 LYS B C 1
ATOM 2127 O O . LYS B 1 116 ? -0.99 -7.789 -7.699 1 92.94 116 LYS B O 1
ATOM 2132 N N . THR B 1 117 ? -2.85 -7.695 -6.457 1 96.38 117 THR B N 1
ATOM 2133 C CA . THR B 1 117 ? -2.984 -9.141 -6.285 1 96.38 117 THR B CA 1
ATOM 2134 C C . THR B 1 117 ? -4.312 -9.633 -6.848 1 96.38 117 THR B C 1
ATOM 2136 O O . THR B 1 117 ? -5.355 -9.008 -6.621 1 96.38 117 THR B O 1
ATOM 2139 N N . PHE B 1 118 ? -4.285 -10.688 -7.559 1 97.06 118 PHE B N 1
ATOM 2140 C CA . PHE B 1 118 ? -5.469 -11.359 -8.078 1 97.06 118 PHE B CA 1
ATOM 2141 C C . PHE B 1 118 ? -5.594 -12.758 -7.504 1 97.06 118 PHE B C 1
ATOM 2143 O O . PHE B 1 118 ? -4.625 -13.523 -7.496 1 97.06 118 PHE B O 1
ATOM 2150 N N . ILE B 1 119 ? -6.75 -13.094 -7.012 1 98.25 119 ILE B N 1
ATOM 2151 C CA . ILE B 1 119 ? -7.113 -14.469 -6.703 1 98.25 119 ILE B CA 1
ATOM 2152 C C . ILE B 1 119 ? -7.93 -15.055 -7.852 1 98.25 119 ILE B C 1
ATOM 2154 O O . ILE B 1 119 ? -9.008 -14.555 -8.172 1 98.25 119 ILE B O 1
ATOM 2158 N N . ILE B 1 120 ? -7.375 -16.016 -8.492 1 97.94 120 ILE B N 1
ATOM 2159 C CA . ILE B 1 120 ? -8.016 -16.656 -9.641 1 97.94 120 ILE B CA 1
ATOM 2160 C C . ILE B 1 120 ? -8.461 -18.062 -9.273 1 97.94 120 ILE B C 1
ATOM 2162 O O . ILE B 1 120 ? -7.656 -18.891 -8.836 1 97.94 120 ILE B O 1
ATOM 2166 N N . ASP B 1 121 ? -9.703 -18.359 -9.414 1 97.25 121 ASP B N 1
ATOM 2167 C CA . ASP B 1 121 ? -10.219 -19.656 -8.984 1 97.25 121 ASP B CA 1
ATOM 2168 C C . ASP B 1 121 ? -9.875 -20.75 -9.992 1 97.25 121 ASP B C 1
ATOM 2170 O O . ASP B 1 121 ? -9.195 -20.484 -10.984 1 97.25 121 ASP B O 1
ATOM 2174 N N . LYS B 1 122 ? -10.281 -21.953 -9.727 1 96.69 122 LYS B N 1
ATOM 2175 C CA . LYS B 1 122 ? -9.898 -23.141 -10.492 1 96.69 122 LYS B CA 1
ATOM 2176 C C . LYS B 1 122 ? -10.453 -23.078 -11.914 1 96.69 122 LYS B C 1
ATOM 2178 O O . LYS B 1 122 ? -10.008 -23.828 -12.789 1 96.69 122 LYS B O 1
ATOM 2183 N N . HIS B 1 123 ? -11.375 -22.188 -12.148 1 96.19 123 HIS B N 1
ATOM 2184 C CA . HIS B 1 123 ? -11.977 -22.047 -13.477 1 96.19 123 HIS B CA 1
ATOM 2185 C C . HIS B 1 123 ? -11.383 -20.875 -14.234 1 96.19 123 HIS B C 1
ATOM 2187 O O . HIS B 1 123 ? -11.781 -20.594 -15.367 1 96.19 123 HIS B O 1
ATOM 2193 N N . GLY B 1 124 ? -10.5 -20.141 -13.617 1 97.38 124 GLY B N 1
ATOM 2194 C CA . GLY B 1 124 ? -9.883 -19 -14.266 1 97.38 124 GLY B CA 1
ATOM 2195 C C . GLY B 1 124 ? -10.672 -17.719 -14.086 1 97.38 124 GLY B C 1
ATOM 2196 O O . GLY B 1 124 ? -10.5 -16.766 -14.844 1 97.38 124 GLY B O 1
ATOM 2197 N N . ILE B 1 125 ? -11.523 -17.75 -13.102 1 96.5 125 ILE B N 1
ATOM 2198 C CA . ILE B 1 125 ? -12.328 -16.578 -12.805 1 96.5 125 ILE B CA 1
ATOM 2199 C C . ILE B 1 125 ? -11.703 -15.797 -11.648 1 96.5 125 ILE B C 1
ATOM 2201 O O . ILE B 1 125 ? -11.273 -16.391 -10.656 1 96.5 125 ILE B O 1
ATOM 2205 N N . ILE B 1 126 ? -11.633 -14.477 -11.844 1 97.38 126 ILE B N 1
ATOM 2206 C CA . ILE B 1 126 ? -11.117 -13.641 -10.766 1 97.38 126 ILE B CA 1
ATOM 2207 C C . ILE B 1 126 ? -12.086 -13.648 -9.586 1 97.38 126 ILE B C 1
ATOM 2209 O O . ILE B 1 126 ? -13.234 -13.203 -9.719 1 97.38 126 ILE B O 1
ATOM 2213 N N . ALA B 1 127 ? -11.57 -14.117 -8.438 1 97.19 127 ALA B N 1
ATOM 2214 C CA . ALA B 1 127 ? -12.391 -14.25 -7.234 1 97.19 127 ALA B CA 1
ATOM 2215 C C . ALA B 1 127 ? -12.086 -13.141 -6.234 1 97.19 127 ALA B C 1
ATOM 2217 O O . ALA B 1 127 ? -12.852 -12.93 -5.289 1 97.19 127 ALA B O 1
ATOM 2218 N N . GLY B 1 128 ? -11 -12.445 -6.406 1 95.81 128 GLY B N 1
ATOM 2219 C CA . GLY B 1 128 ? -10.602 -11.344 -5.547 1 95.81 128 GLY B CA 1
ATOM 2220 C C . GLY B 1 128 ? -9.516 -10.477 -6.16 1 95.81 128 GLY B C 1
ATOM 2221 O O . GLY B 1 128 ? -8.703 -10.953 -6.957 1 95.81 128 GLY B O 1
ATOM 2222 N N . ILE B 1 129 ? -9.586 -9.227 -5.875 1 93.88 129 ILE B N 1
ATOM 2223 C CA . ILE B 1 129 ? -8.57 -8.273 -6.301 1 93.88 129 ILE B CA 1
ATOM 2224 C C . ILE B 1 129 ? -8.156 -7.395 -5.125 1 93.88 129 ILE B C 1
ATOM 2226 O O . ILE B 1 129 ? -9.008 -6.891 -4.391 1 93.88 129 ILE B O 1
ATOM 2230 N N . HIS B 1 130 ? -6.902 -7.316 -4.879 1 90.81 130 HIS B N 1
ATOM 2231 C CA . HIS B 1 130 ? -6.332 -6.316 -3.984 1 90.81 130 HIS B CA 1
ATOM 2232 C C . HIS B 1 130 ? -5.465 -5.32 -4.75 1 90.81 130 HIS B C 1
ATOM 2234 O O . HIS B 1 130 ? -4.445 -5.695 -5.332 1 90.81 130 HIS B O 1
ATOM 2240 N N . ASP B 1 131 ? -5.906 -4.125 -4.711 1 87.19 131 ASP B N 1
ATOM 2241 C CA . ASP B 1 131 ? -5.234 -3.051 -5.434 1 87.19 131 ASP B CA 1
ATOM 2242 C C . ASP B 1 131 ? -4.473 -2.135 -4.477 1 87.19 131 ASP B C 1
ATOM 2244 O O . ASP B 1 131 ? -5.078 -1.413 -3.686 1 87.19 131 ASP B O 1
ATOM 2248 N N . GLY B 1 132 ? -3.154 -2.186 -4.617 1 81.44 132 GLY B N 1
ATOM 2249 C CA . GLY B 1 132 ? -2.314 -1.379 -3.746 1 81.44 132 GLY B CA 1
ATOM 2250 C C . GLY B 1 132 ? -2.617 0.105 -3.832 1 81.44 132 GLY B C 1
ATOM 2251 O O . GLY B 1 132 ? -2.504 0.825 -2.838 1 81.44 132 GLY B O 1
ATOM 2252 N N . LEU B 1 133 ? -2.918 0.58 -5.008 1 69.19 133 LEU B N 1
ATOM 2253 C CA . LEU B 1 133 ? -3.279 1.982 -5.184 1 69.19 133 LEU B CA 1
ATOM 2254 C C . LEU B 1 133 ? -4.547 2.318 -4.402 1 69.19 133 LEU B C 1
ATOM 2256 O O . LEU B 1 133 ? -4.613 3.352 -3.732 1 69.19 133 LEU B O 1
ATOM 2260 N N . LEU B 1 134 ? -5.559 1.461 -4.441 1 67.31 134 LEU B N 1
ATOM 2261 C CA . LEU B 1 134 ? -6.82 1.695 -3.744 1 67.31 134 LEU B CA 1
ATOM 2262 C C . LEU B 1 134 ? -6.641 1.56 -2.236 1 67.31 134 LEU B C 1
ATOM 2264 O O . LEU B 1 134 ? -7.258 2.297 -1.465 1 67.31 134 LEU B O 1
ATOM 2268 N N . SER B 1 135 ? -5.82 0.692 -1.914 1 71.88 135 SER B N 1
ATOM 2269 C CA . SER B 1 135 ? -5.57 0.496 -0.49 1 71.88 135 SER B CA 1
ATOM 2270 C C . SER B 1 135 ? -4.898 1.718 0.128 1 71.88 135 SER B C 1
ATOM 2272 O O . SER B 1 135 ? -5.133 2.037 1.296 1 71.88 135 SER B O 1
ATOM 2274 N N . SER B 1 136 ? -4.219 2.389 -0.674 1 73.25 136 SER B N 1
ATOM 2275 C CA . SER B 1 136 ? -3.51 3.566 -0.185 1 73.25 136 SER B CA 1
ATOM 2276 C C . SER B 1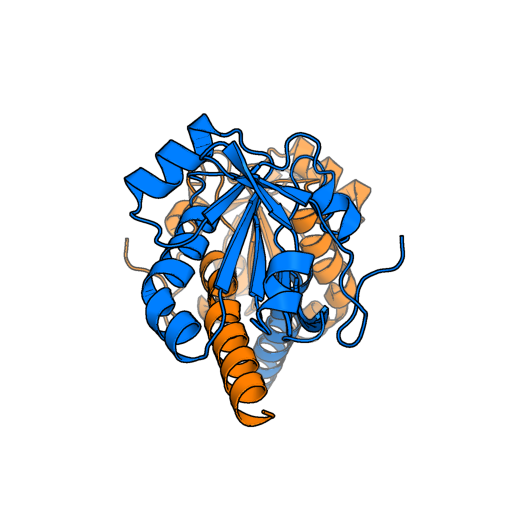 136 ? -4.477 4.715 0.098 1 73.25 136 SER B C 1
ATOM 2278 O O . SER B 1 136 ? -4.152 5.633 0.855 1 73.25 136 SER B O 1
ATOM 2280 N N . THR B 1 137 ? -5.672 4.684 -0.451 1 79 137 THR B N 1
ATOM 2281 C CA . THR B 1 137 ? -6.582 5.809 -0.276 1 79 137 THR B CA 1
ATOM 2282 C C . THR B 1 137 ? -7.703 5.449 0.695 1 79 137 THR B C 1
ATOM 2284 O O . THR B 1 137 ? -8.383 6.332 1.217 1 79 137 THR B O 1
ATOM 2287 N N . SER B 1 138 ? -7.82 4.102 0.973 1 80.44 138 SER B N 1
ATOM 2288 C CA . SER B 1 138 ? -8.922 3.68 1.831 1 80.44 138 SER B CA 1
ATOM 2289 C C . SER B 1 138 ? -8.766 4.227 3.246 1 80.44 138 SER B C 1
ATOM 2291 O O . SER B 1 138 ? -9.75 4.441 3.949 1 80.44 138 SER B O 1
ATOM 2293 N N . HIS B 1 139 ? -7.531 4.441 3.621 1 88.75 139 HIS B N 1
ATOM 2294 C CA . HIS B 1 139 ? -7.301 4.895 4.988 1 88.75 139 HIS B CA 1
ATOM 2295 C C . HIS B 1 139 ? -7.781 6.332 5.18 1 88.75 139 HIS B C 1
ATOM 2297 O O . HIS B 1 139 ? -7.949 6.785 6.312 1 88.75 139 HIS B O 1
ATOM 2303 N N . ILE B 1 140 ? -7.973 7.062 4.098 1 91.5 140 ILE B N 1
ATOM 2304 C CA . ILE B 1 140 ? -8.383 8.461 4.207 1 91.5 140 ILE B CA 1
ATOM 2305 C C . ILE B 1 140 ? -9.797 8.539 4.762 1 91.5 140 ILE B C 1
ATOM 2307 O O . ILE B 1 140 ? -10.086 9.367 5.633 1 91.5 140 ILE B O 1
ATOM 2311 N N . ASP B 1 141 ? -10.672 7.645 4.289 1 90.94 141 ASP B N 1
ATOM 2312 C CA . ASP B 1 141 ? -12.008 7.57 4.871 1 90.94 141 ASP B CA 1
ATOM 2313 C C . ASP B 1 141 ? -11.945 7.199 6.352 1 90.94 141 ASP B C 1
ATOM 2315 O O . ASP B 1 141 ? -12.695 7.746 7.164 1 90.94 141 ASP B O 1
ATOM 2319 N N . GLU B 1 142 ? -11.086 6.309 6.656 1 90.19 142 GLU B N 1
ATOM 2320 C CA . GLU B 1 142 ? -10.922 5.91 8.055 1 90.19 142 GLU B CA 1
ATOM 2321 C C . GLU B 1 142 ? -10.383 7.066 8.891 1 90.19 142 GLU B C 1
ATOM 2323 O O . GLU B 1 142 ? -10.812 7.266 10.031 1 90.19 142 GLU B O 1
ATOM 2328 N N . SER B 1 143 ? -9.406 7.797 8.391 1 94.62 143 SER B N 1
ATOM 2329 C CA . SER B 1 143 ? -8.875 8.977 9.07 1 94.62 143 SER B CA 1
ATOM 2330 C C . SER B 1 143 ? -9.977 9.992 9.352 1 94.62 143 SER B C 1
ATOM 2332 O O . SER B 1 143 ? -10.039 10.555 10.445 1 94.62 143 SER B O 1
ATOM 2334 N N . LEU B 1 144 ? -10.859 10.211 8.344 1 94.38 144 LEU B N 1
ATOM 2335 C CA . LEU B 1 144 ? -11.953 11.156 8.508 1 94.38 144 LEU B CA 1
ATOM 2336 C C . LEU B 1 144 ? -12.906 10.703 9.617 1 94.38 144 LEU B C 1
ATOM 2338 O O . LEU B 1 144 ? -13.352 11.516 10.43 1 94.38 144 LEU B O 1
ATOM 2342 N N . LYS B 1 145 ? -13.172 9.414 9.695 1 91.5 145 LYS B N 1
ATOM 2343 C CA . LYS B 1 145 ? -14.031 8.875 10.742 1 91.5 145 LYS B CA 1
ATOM 2344 C C . LYS B 1 145 ? -13.43 9.125 12.125 1 91.5 145 LYS B C 1
ATOM 2346 O O . LYS B 1 145 ? -14.141 9.5 13.062 1 91.5 145 LYS B O 1
ATOM 2351 N N . ILE B 1 146 ? -12.125 8.922 12.258 1 92.25 146 ILE B N 1
ATOM 2352 C CA . ILE B 1 146 ? -11.43 9.133 13.531 1 92.25 146 ILE B CA 1
ATOM 2353 C C . ILE B 1 146 ? -11.508 10.609 13.914 1 92.25 146 ILE B C 1
ATOM 2355 O O . ILE B 1 146 ? -11.805 10.938 15.07 1 92.25 146 ILE B O 1
ATOM 2359 N N . ILE B 1 147 ? -11.312 11.469 12.906 1 94.19 147 ILE B N 1
ATOM 2360 C CA . ILE B 1 147 ? -11.344 12.906 13.148 1 94.19 147 ILE B CA 1
ATOM 2361 C C . ILE B 1 147 ? -12.75 13.328 13.578 1 94.19 147 ILE B C 1
ATOM 2363 O O . ILE B 1 147 ? -12.914 14.125 14.5 1 94.19 147 ILE B O 1
ATOM 2367 N N . GLU B 1 148 ? -13.766 12.773 12.938 1 93.19 148 GLU B N 1
ATOM 2368 C CA . GLU B 1 148 ? -15.148 13.086 13.289 1 93.19 148 GLU B CA 1
ATOM 2369 C C . GLU B 1 148 ? -15.477 12.609 14.695 1 93.19 148 GLU B C 1
ATOM 2371 O O . GLU B 1 148 ? -16.203 13.281 15.43 1 93.19 148 GLU B O 1
ATOM 2376 N N . LYS B 1 149 ? -14.922 11.477 15.047 1 89.56 149 LYS B N 1
ATOM 2377 C CA . LYS B 1 149 ? -15.117 10.969 16.406 1 89.56 149 LYS B CA 1
ATOM 2378 C C . LYS B 1 149 ? -14.438 11.867 17.438 1 89.56 149 LYS B C 1
ATOM 2380 O O . LYS B 1 149 ? -14.969 12.078 18.531 1 89.56 149 LYS B O 1
ATOM 2385 N N . LEU B 1 150 ? -13.242 12.312 17.109 1 90.81 150 LEU B N 1
ATOM 2386 C CA . LEU B 1 150 ? -12.508 13.211 17.984 1 90.81 150 LEU B CA 1
ATOM 2387 C C . LEU B 1 150 ? -13.281 14.508 18.203 1 90.81 150 LEU B C 1
ATOM 2389 O O . LEU B 1 150 ? -13.242 15.086 19.297 1 90.81 150 LEU B O 1
ATOM 2393 N N . LYS B 1 151 ? -13.914 14.922 17.172 1 87.44 151 LYS B N 1
ATOM 2394 C CA . LYS B 1 151 ? -14.711 16.141 17.266 1 87.44 151 LYS B CA 1
ATOM 2395 C C . LYS B 1 151 ? -15.875 15.961 18.25 1 87.44 151 LYS B C 1
ATOM 2397 O O . LYS B 1 151 ? -16.219 16.891 18.984 1 87.44 151 LYS B O 1
ATOM 2402 N N . SER B 1 152 ? -16.422 14.773 18.172 1 80.06 152 SER B N 1
ATOM 2403 C CA . SER B 1 152 ? -17.562 14.492 19.031 1 80.06 152 SER B CA 1
ATOM 2404 C C . SER B 1 152 ? -17.141 14.344 20.5 1 80.06 152 SER B C 1
ATOM 2406 O O . SER B 1 152 ? -17.969 14.445 21.391 1 80.06 152 SER B O 1
ATOM 2408 N N . GLN B 1 153 ? -15.914 13.875 20.688 1 67.38 153 GLN B N 1
ATOM 2409 C CA . GLN B 1 153 ? -15.414 13.734 22.062 1 67.38 153 GLN B CA 1
ATOM 2410 C C . GLN B 1 153 ? -15.109 15.094 22.672 1 67.38 153 GLN B C 1
ATOM 2412 O O . GLN B 1 153 ? -14.914 15.203 23.891 1 67.38 153 GLN B O 1
ATOM 2417 N N . ILE B 1 154 ? -15.266 16.141 21.938 1 47.81 154 ILE B N 1
ATOM 2418 C CA . ILE B 1 154 ? -15.133 17.453 22.562 1 47.81 154 ILE B CA 1
ATOM 2419 C C . ILE B 1 154 ? -16.391 17.75 23.391 1 47.81 154 ILE B C 1
ATOM 2421 O O . ILE B 1 154 ? -17.516 17.547 22.938 1 47.81 154 ILE B O 1
#

Nearest PDB structures (foldseek):
  3drn-assembly2_B  TM=8.361E-01  e=5.794E-18  Saccharolobus solfataricus
  3a5w-assembly1_J  TM=8.038E-01  e=5.025E-15  Aeropyrum pernix K1
  6krp-assembly1_B  TM=8.040E-01  e=1.423E-14  Aeropyrum pernix K1
  7c87-assembly1_A  TM=8.080E-01  e=2.727E-14  Aeropyrum pernix K1
  4gqf-assembly2_B  TM=8.319E-01  e=4.472E-13  Aeropyrum pernix K1

pLDDT: mean 91.44, std 10.06, range [47.81, 98.56]

Secondary structure (DSSP, 8-state):
-PPP-TTSBPPP-EEEBTTS-EEEHHHHHHTT--EEEEE-S-TT-HHHHHHHHHHHHTHHHHHHTT-EEEEEES--HHHHHHHHHHHT--SEEEE-TTSHHHHHTT---SSS---EEEEE-TTSBEEEEEEHHHHHHHHHHHHHHHHHHHHHH-/-PPP-TTSBPPP-EEEETTS-EEEHHHHHHTT--EEEEE-S-TT-HHHHHHHHHHHHTHHHHHHTT-EEEEEES--HHHHHHHHHHHT--SEEEE-TTSHHHHHTT---SSS---EEEEE-TTSBEEEEEEHHHHHHHHHHHHHHHHHHHHHT-

Solvent-accessible surface area (backbone atoms only — not comparable to full-atom values): 16233 Å² total; per-residue (Å²): 131,82,77,79,48,70,70,36,72,55,77,80,50,78,39,36,30,49,84,66,48,81,45,46,51,63,63,32,39,75,64,55,29,24,34,39,43,33,35,35,50,46,78,84,32,64,61,46,41,50,36,52,47,51,50,43,76,44,38,66,60,37,46,74,42,50,31,47,58,36,38,36,28,46,46,51,42,69,53,44,45,49,46,33,62,75,65,62,44,86,56,56,44,33,40,26,74,80,42,55,62,37,54,72,64,62,37,64,45,83,90,44,44,35,39,34,34,37,32,28,39,37,83,39,31,22,72,37,74,46,48,46,64,56,57,60,44,53,54,52,61,52,50,47,51,52,43,47,49,55,47,64,72,100,129,84,76,79,50,69,69,35,73,55,76,79,52,76,39,35,31,49,84,68,46,80,44,46,51,62,62,32,38,75,64,55,28,24,35,38,44,33,36,35,52,46,80,81,33,64,59,48,42,50,36,52,46,51,50,44,76,44,36,67,61,38,47,74,43,49,31,49,56,36,39,35,28,45,46,50,42,67,54,44,46,50,46,34,62,74,66,63,45,86,57,56,44,33,39,25,73,79,41,55,62,36,55,72,64,61,35,66,43,83,90,45,46,35,42,36,35,36,32,28,39,37,82,37,32,24,73,38,75,46,48,47,64,59,58,63,44,53,54,53,60,52,50,48,53,54,43,47,50,55,46,64,73,99

Radius of gyration: 21.0 Å; Cα contacts (8 Å, |Δi|>4): 608; chains: 2; bounding box: 37×58×44 Å

Sequence (308 aa):
MTKLKVGNIAPDFEAKNYLGQTVTLKEFKEKSQPIVLYFYPKDNSPVCTKESCEFRDKYQKFIEAGAEVIGVSSDGEDSHKSFVSKYSLPFTLLTDKHSKLAKLYGVNGILLPGRKTFIIDKHGIIAGIHDGLLSSTSHIDESLKIIEKLKSQIMTKLKVGNIAPDFEAKNYLGQTVTLKEFKEKSQPIVLYFYPKDNSPVCTKESCEFRDKYQKFIEAGAEVIGVSSDGEDSHKSFVSKYSLPFTLLTDKHSKLAKLYGVNGILLPGRKTFIIDKHGIIAGIHDGLLSSTSHIDESLKIIEKLKSQI

Organism: Dictyostelium discoideum (NCBI:txid44689)